Protein AF-A0A2R6FST6-F1 (afdb_monomer_lite)

Structure (mmCIF, N/CA/C/O backbone):
data_AF-A0A2R6FST6-F1
#
_entry.id   AF-A0A2R6FST6-F1
#
loop_
_atom_site.group_PDB
_atom_site.id
_atom_site.type_symbol
_atom_site.label_atom_id
_atom_site.label_alt_id
_atom_site.label_comp_id
_atom_site.label_asym_id
_atom_site.label_entity_id
_atom_site.label_seq_id
_atom_site.pdbx_PDB_ins_code
_atom_site.Cartn_x
_atom_site.Cartn_y
_atom_site.Cartn_z
_atom_site.occupancy
_atom_site.B_iso_or_equiv
_atom_site.auth_seq_id
_atom_site.auth_comp_id
_atom_site.auth_asym_id
_atom_site.auth_atom_id
_atom_site.pdbx_PDB_model_num
ATOM 1 N N . MET A 1 1 ? -8.850 4.729 -29.542 1.00 55.88 1 MET A N 1
ATOM 2 C CA . MET A 1 1 ? -7.803 5.548 -28.889 1.00 55.88 1 MET A CA 1
ATOM 3 C C . MET A 1 1 ? -6.670 4.583 -28.668 1.00 55.88 1 MET A C 1
ATOM 5 O O . MET A 1 1 ? -6.897 3.564 -28.030 1.00 55.88 1 MET A O 1
ATOM 9 N N . THR A 1 2 ? -5.564 4.839 -29.340 1.00 72.25 2 THR A N 1
ATOM 10 C CA . THR A 1 2 ? -4.589 3.829 -29.747 1.00 72.25 2 THR A CA 1
ATOM 11 C C . THR A 1 2 ? -3.284 4.158 -29.043 1.00 72.25 2 THR A C 1
ATOM 13 O O . THR A 1 2 ? -2.931 5.335 -28.995 1.00 72.25 2 THR A O 1
ATOM 16 N N . PHE A 1 3 ? -2.611 3.157 -28.482 1.00 80.88 3 PHE A N 1
ATOM 17 C CA . PHE A 1 3 ? -1.229 3.313 -28.041 1.00 80.88 3 PHE A CA 1
ATOM 18 C C . PHE A 1 3 ? -0.361 3.653 -29.257 1.00 80.88 3 PHE A C 1
ATOM 20 O O . PHE A 1 3 ? -0.540 3.069 -30.327 1.00 80.88 3 PHE A O 1
ATOM 27 N N . THR A 1 4 ? 0.544 4.614 -29.120 1.00 85.00 4 THR A N 1
ATOM 28 C CA . THR A 1 4 ? 1.439 5.039 -30.208 1.00 85.00 4 THR A CA 1
ATOM 29 C C . THR A 1 4 ? 2.868 5.106 -29.714 1.00 85.00 4 THR A C 1
ATOM 31 O O . THR A 1 4 ? 3.074 5.487 -28.569 1.00 85.00 4 THR A O 1
ATOM 34 N N . ASP A 1 5 ? 3.849 4.799 -30.559 1.00 86.62 5 ASP A N 1
ATOM 35 C CA . ASP A 1 5 ? 5.260 4.934 -30.183 1.00 86.62 5 ASP A CA 1
ATOM 36 C C . ASP A 1 5 ? 5.583 6.358 -29.716 1.00 86.62 5 ASP A C 1
ATOM 38 O O . ASP A 1 5 ? 5.213 7.342 -30.363 1.00 86.62 5 ASP A O 1
ATOM 42 N N . ARG A 1 6 ? 6.285 6.454 -28.585 1.00 86.81 6 ARG A N 1
ATOM 43 C CA . ARG A 1 6 ? 6.758 7.718 -28.028 1.00 86.81 6 ARG A CA 1
ATOM 44 C C . ARG A 1 6 ? 8.112 8.086 -28.621 1.00 86.81 6 ARG A C 1
ATOM 46 O O . ARG A 1 6 ? 9.075 7.321 -28.525 1.00 86.81 6 ARG A O 1
ATOM 53 N N . ASP A 1 7 ? 8.223 9.313 -29.122 1.00 90.06 7 ASP A N 1
ATOM 54 C CA . ASP A 1 7 ? 9.514 9.890 -29.498 1.00 90.06 7 ASP A CA 1
ATOM 55 C C . ASP A 1 7 ? 10.365 10.160 -28.246 1.00 90.06 7 ASP A C 1
ATOM 57 O O . ASP A 1 7 ? 10.015 10.965 -27.375 1.00 90.06 7 ASP A O 1
ATOM 61 N N . LEU A 1 8 ? 11.508 9.477 -28.144 1.00 90.44 8 LEU A N 1
ATOM 62 C CA . LEU A 1 8 ? 12.420 9.603 -27.007 1.00 90.44 8 LEU A CA 1
ATOM 63 C C . LEU A 1 8 ? 13.442 10.717 -27.229 1.00 90.44 8 LEU A C 1
ATOM 65 O O . LEU A 1 8 ? 13.974 10.901 -28.325 1.00 90.44 8 LEU A O 1
ATOM 69 N N . SER A 1 9 ? 13.793 11.421 -26.150 1.00 93.62 9 SER A N 1
ATOM 70 C CA . SER A 1 9 ? 14.962 12.301 -26.171 1.00 93.62 9 SER A CA 1
ATOM 71 C C . SER A 1 9 ? 16.239 11.481 -26.424 1.00 93.62 9 SER A C 1
ATOM 73 O O . SER A 1 9 ? 16.291 10.307 -26.044 1.00 93.62 9 SER A O 1
ATOM 75 N N . PRO A 1 10 ? 17.305 12.072 -27.001 1.00 93.31 10 PRO A N 1
ATOM 76 C CA . PRO A 1 10 ? 18.543 11.341 -27.283 1.00 93.31 10 PRO A CA 1
ATOM 77 C C . PRO A 1 10 ? 19.132 10.629 -26.058 1.00 93.31 10 PRO A C 1
ATOM 79 O O . PRO A 1 10 ? 19.614 9.505 -26.168 1.00 93.31 10 PRO A O 1
ATOM 82 N N . SER A 1 11 ? 19.048 11.253 -24.878 1.00 89.50 11 SER A N 1
ATOM 83 C CA . SER A 1 11 ? 19.534 10.661 -23.628 1.00 89.50 11 SER A CA 1
ATOM 84 C C . SER A 1 11 ? 18.737 9.418 -23.227 1.00 89.50 11 SER A C 1
ATOM 86 O O . SER A 1 11 ? 19.330 8.415 -22.845 1.00 89.50 11 SER A O 1
ATOM 88 N N . LEU A 1 12 ? 17.405 9.457 -23.339 1.00 85.06 12 LEU A N 1
ATOM 89 C CA . LEU A 1 12 ? 16.548 8.327 -22.971 1.00 85.06 12 LEU A CA 1
ATOM 90 C C . LEU A 1 12 ? 16.634 7.190 -24.001 1.00 85.06 12 LEU A C 1
ATOM 92 O O . LEU A 1 12 ? 16.662 6.021 -23.624 1.00 85.06 12 LEU A O 1
ATOM 96 N N . ALA A 1 13 ? 16.758 7.526 -25.288 1.00 91.25 13 ALA A N 1
ATOM 97 C CA . ALA A 1 13 ? 17.003 6.549 -26.346 1.00 91.25 13 ALA A CA 1
ATOM 98 C C . ALA A 1 13 ? 18.309 5.771 -26.112 1.00 91.25 13 ALA A C 1
ATOM 100 O O . ALA A 1 13 ? 18.316 4.549 -26.231 1.00 91.25 13 ALA A O 1
ATOM 101 N N . ALA A 1 14 ? 19.385 6.458 -25.706 1.00 90.00 14 ALA A N 1
ATOM 102 C CA . ALA A 1 14 ? 20.667 5.822 -25.401 1.00 90.00 14 ALA A CA 1
ATOM 103 C C . ALA A 1 14 ? 20.598 4.879 -24.185 1.00 90.00 14 ALA A C 1
ATOM 105 O O . ALA A 1 14 ? 21.261 3.843 -24.171 1.00 90.00 14 ALA A O 1
ATOM 106 N N . VAL A 1 15 ? 19.796 5.218 -23.168 1.00 89.19 15 VAL A N 1
ATOM 107 C CA . VAL A 1 15 ? 19.539 4.329 -22.020 1.00 89.19 15 VAL A CA 1
ATOM 108 C C . VAL A 1 15 ? 18.790 3.078 -22.477 1.00 89.19 15 VAL A C 1
ATOM 110 O O . VAL A 1 15 ? 19.235 1.970 -22.180 1.00 89.19 15 VAL A O 1
ATOM 113 N N . ARG A 1 16 ? 17.707 3.237 -23.250 1.00 89.25 16 ARG A N 1
ATOM 114 C CA . ARG A 1 16 ? 16.940 2.107 -23.791 1.00 89.25 16 ARG A CA 1
ATOM 115 C C . ARG A 1 16 ? 17.822 1.191 -24.637 1.00 89.25 16 ARG A C 1
ATOM 117 O O . ARG A 1 16 ? 17.866 -0.001 -24.383 1.00 89.25 16 ARG A O 1
ATOM 124 N N . GLU A 1 17 ? 18.574 1.744 -25.585 1.00 92.56 17 GLU A N 1
ATOM 125 C CA . GLU A 1 17 ? 19.467 0.972 -26.460 1.00 92.56 17 GLU A CA 1
ATOM 126 C C . GLU A 1 17 ? 20.510 0.167 -25.672 1.00 92.56 17 GLU A C 1
ATOM 128 O O . GLU A 1 17 ? 20.818 -0.968 -26.029 1.00 92.56 17 GLU A O 1
ATOM 133 N N . ARG A 1 18 ? 21.038 0.732 -24.581 1.00 91.19 18 ARG A N 1
ATOM 134 C CA . ARG A 1 18 ? 22.052 0.068 -23.759 1.00 91.19 18 ARG A CA 1
ATOM 135 C C . ARG A 1 18 ? 21.483 -1.028 -22.862 1.00 91.19 18 ARG A C 1
ATOM 137 O O . ARG A 1 18 ? 22.157 -2.035 -22.665 1.00 91.19 18 ARG A O 1
ATOM 144 N N . HIS A 1 19 ? 20.316 -0.799 -22.266 1.00 84.81 19 HIS A N 1
ATOM 145 C CA . HIS A 1 19 ? 19.833 -1.611 -21.147 1.00 84.81 19 HIS A CA 1
ATOM 146 C C . HIS A 1 19 ? 18.617 -2.477 -21.486 1.00 84.81 19 HIS A C 1
ATOM 148 O O . HIS A 1 19 ? 18.469 -3.548 -20.909 1.00 84.81 19 HIS A O 1
ATOM 154 N N . ALA A 1 20 ? 17.763 -2.038 -22.409 1.00 87.50 20 ALA A N 1
ATOM 155 C CA . ALA A 1 20 ? 16.533 -2.733 -22.779 1.00 87.50 20 ALA A CA 1
ATOM 156 C C . ALA A 1 20 ? 16.135 -2.385 -24.229 1.00 87.50 20 ALA A C 1
ATOM 158 O O . ALA A 1 20 ? 15.143 -1.684 -24.443 1.00 87.50 20 ALA A O 1
ATOM 159 N N . PRO A 1 21 ? 16.923 -2.807 -25.239 1.00 88.56 21 PRO A N 1
ATOM 160 C CA . PRO A 1 21 ? 16.716 -2.396 -26.630 1.00 88.56 21 PRO A CA 1
ATOM 161 C C . PRO A 1 21 ? 15.347 -2.811 -27.183 1.00 88.56 21 PRO A C 1
ATOM 163 O O . PRO A 1 21 ? 14.808 -2.107 -28.036 1.00 88.56 21 PRO A O 1
ATOM 166 N N . ASP A 1 22 ? 14.778 -3.891 -26.647 1.00 86.44 22 ASP A N 1
ATOM 167 C CA . ASP A 1 22 ? 13.476 -4.438 -27.034 1.00 86.44 22 ASP A CA 1
ATOM 168 C C . ASP A 1 22 ? 12.299 -3.825 -26.246 1.00 86.44 22 ASP A C 1
ATOM 170 O O . ASP A 1 22 ? 11.144 -4.171 -26.486 1.00 86.44 22 ASP A O 1
ATOM 174 N N . ALA A 1 23 ? 12.555 -2.899 -25.309 1.00 87.50 23 ALA A N 1
ATOM 175 C CA . ALA A 1 23 ? 11.494 -2.258 -24.537 1.00 87.50 23 ALA A CA 1
ATOM 176 C C . ALA A 1 23 ? 10.633 -1.332 -25.410 1.00 87.50 23 ALA A C 1
ATOM 178 O O . ALA A 1 23 ? 11.129 -0.412 -26.071 1.00 87.50 23 ALA A O 1
ATOM 179 N N . LEU A 1 24 ? 9.317 -1.526 -25.343 1.00 86.19 24 LEU A N 1
ATOM 180 C CA . LEU A 1 24 ? 8.339 -0.639 -25.964 1.00 86.19 24 LEU A CA 1
ATOM 181 C C . LEU A 1 24 ? 8.152 0.614 -25.105 1.00 86.19 24 LEU A C 1
ATOM 183 O O . LEU A 1 24 ? 8.028 0.528 -23.885 1.00 86.19 24 LEU A O 1
ATOM 187 N N . VAL A 1 25 ? 8.103 1.788 -25.739 1.00 86.81 25 VAL A N 1
ATOM 188 C CA . VAL A 1 25 ? 7.765 3.044 -25.056 1.00 86.81 25 VAL A CA 1
ATOM 189 C C . VAL A 1 25 ? 6.631 3.703 -25.817 1.00 86.81 25 VAL A C 1
ATOM 191 O O . VAL A 1 25 ? 6.819 4.167 -26.939 1.00 86.81 25 VAL A O 1
ATOM 194 N N . LEU A 1 26 ? 5.452 3.706 -25.203 1.00 85.12 26 LEU A N 1
ATOM 195 C CA . LEU A 1 26 ? 4.197 4.078 -25.842 1.00 85.12 26 LEU A CA 1
ATOM 196 C C . LEU A 1 26 ? 3.584 5.292 -25.139 1.00 85.12 26 LEU A C 1
ATOM 198 O O . LEU A 1 26 ? 3.583 5.376 -23.912 1.00 85.12 26 LEU A O 1
ATOM 202 N N . ASP A 1 27 ? 3.018 6.205 -25.917 1.00 80.38 27 ASP A N 1
ATOM 203 C CA . ASP A 1 27 ? 2.120 7.242 -25.434 1.00 80.38 27 ASP A CA 1
ATOM 204 C C . ASP A 1 27 ? 0.679 6.717 -25.389 1.00 80.38 27 ASP A C 1
ATOM 206 O O . ASP A 1 27 ? 0.189 6.051 -26.308 1.00 80.38 27 ASP A O 1
ATOM 210 N N . SER A 1 28 ? -0.016 7.069 -24.308 1.00 73.62 28 SER A N 1
ATOM 211 C CA . SER A 1 28 ? -1.464 6.947 -24.166 1.00 73.62 28 SER A CA 1
ATOM 212 C C . SER A 1 28 ? -2.070 8.345 -24.174 1.00 73.62 28 SER A C 1
ATOM 214 O O . SER A 1 28 ? -1.535 9.283 -23.591 1.00 73.62 28 SER A O 1
ATOM 216 N N . ALA A 1 29 ? -3.217 8.507 -24.829 1.00 66.25 29 ALA A N 1
ATOM 217 C CA . ALA A 1 29 ? -3.860 9.813 -24.947 1.00 66.25 29 ALA A CA 1
ATOM 218 C C . ALA A 1 29 ? -4.677 10.224 -23.692 1.00 66.25 29 ALA A C 1
ATOM 220 O O . ALA A 1 29 ? -5.361 11.250 -23.716 1.00 66.25 29 ALA A O 1
ATOM 221 N N . ARG A 1 30 ? -4.638 9.420 -22.619 1.00 63.19 30 ARG A N 1
ATOM 222 C CA . ARG A 1 30 ? -5.101 9.746 -21.256 1.00 63.19 30 ARG A CA 1
ATOM 223 C C . ARG A 1 30 ? -4.121 9.179 -20.231 1.00 63.19 30 ARG A C 1
ATOM 225 O O . ARG A 1 30 ? -3.440 8.200 -20.543 1.00 63.19 30 ARG A O 1
ATOM 232 N N . ASP A 1 31 ? -4.116 9.770 -19.039 1.00 57.22 31 ASP A N 1
ATOM 233 C CA . ASP A 1 31 ? -3.316 9.305 -17.907 1.00 57.22 31 ASP A CA 1
ATOM 234 C C . ASP A 1 31 ? -3.603 7.827 -17.595 1.00 57.22 31 ASP A C 1
ATOM 236 O O . ASP A 1 31 ? -4.744 7.353 -17.685 1.00 57.22 31 ASP A O 1
ATOM 240 N N . PHE A 1 32 ? -2.528 7.089 -17.315 1.00 58.66 32 PHE A N 1
ATOM 241 C CA . PHE A 1 32 ? -2.547 5.668 -16.987 1.00 58.66 32 PHE A CA 1
ATOM 242 C C . PHE A 1 32 ? -3.119 5.486 -15.584 1.00 58.66 32 PHE A C 1
ATOM 244 O O . PHE A 1 32 ? -2.381 5.494 -14.612 1.00 58.66 32 PHE A O 1
ATOM 251 N N . GLU A 1 33 ? -4.436 5.353 -15.478 1.00 58.50 33 GLU A N 1
ATOM 252 C CA . GLU A 1 33 ? -5.060 4.962 -14.207 1.00 58.50 33 GLU A CA 1
ATOM 253 C C . GLU A 1 33 ? -6.218 3.992 -14.436 1.00 58.50 33 GLU A C 1
ATOM 255 O O . GLU A 1 33 ? -6.347 2.979 -13.749 1.00 58.50 33 GLU A O 1
ATOM 260 N N . THR A 1 34 ? -7.077 4.243 -15.428 1.00 63.34 34 THR A N 1
ATOM 261 C CA . THR A 1 34 ? -8.177 3.321 -15.745 1.00 63.34 34 THR A CA 1
ATOM 262 C C . THR A 1 34 ? -8.627 3.459 -17.199 1.00 63.34 34 THR A C 1
ATOM 264 O O . THR A 1 34 ? -9.012 4.534 -17.665 1.00 63.34 34 THR A O 1
ATOM 267 N N . LEU A 1 35 ? -8.560 2.360 -17.946 1.00 69.25 35 LEU A N 1
ATOM 268 C CA . LEU A 1 35 ? -8.906 2.252 -19.359 1.00 69.25 35 LEU A CA 1
ATOM 269 C C . LEU A 1 35 ? -10.151 1.373 -19.542 1.00 69.25 35 LEU A C 1
ATOM 271 O O . LEU A 1 35 ? -10.452 0.478 -18.753 1.00 69.25 35 LEU A O 1
ATOM 275 N N . ALA A 1 36 ? -10.880 1.604 -20.638 1.00 69.81 36 ALA A N 1
ATOM 276 C CA . ALA A 1 36 ? -11.989 0.727 -21.004 1.00 69.81 36 ALA A CA 1
ATOM 277 C C . ALA A 1 36 ? -11.469 -0.697 -21.303 1.00 69.81 36 ALA A C 1
ATOM 279 O O . ALA A 1 36 ? -10.417 -0.815 -21.933 1.00 69.81 36 ALA A O 1
ATOM 280 N N . PRO A 1 37 ? -12.213 -1.769 -20.976 1.00 69.94 37 PRO A N 1
ATOM 281 C CA . PRO A 1 37 ? -11.689 -3.143 -21.042 1.00 69.94 37 PRO A CA 1
ATOM 282 C C . PRO A 1 37 ? -11.262 -3.563 -22.449 1.00 69.94 37 PRO A C 1
ATOM 284 O O . PRO A 1 37 ? -10.235 -4.205 -22.634 1.00 69.94 37 PRO A O 1
ATOM 287 N N . ALA A 1 38 ? -11.978 -3.075 -23.467 1.00 71.62 38 ALA A N 1
ATOM 288 C CA . ALA A 1 38 ? -11.634 -3.261 -24.878 1.00 71.62 38 ALA A CA 1
ATOM 289 C C . ALA A 1 38 ? -10.246 -2.703 -25.272 1.00 71.62 38 ALA A C 1
ATOM 291 O O . ALA A 1 38 ? -9.818 -2.884 -26.403 1.00 71.62 38 ALA A O 1
ATOM 292 N N . ARG A 1 39 ? -9.545 -1.979 -24.387 1.00 75.56 39 ARG A N 1
ATOM 293 C CA . ARG A 1 39 ? -8.183 -1.464 -24.627 1.00 75.56 39 ARG A CA 1
ATOM 294 C C . ARG A 1 39 ? -7.081 -2.403 -24.179 1.00 75.56 39 ARG A C 1
ATOM 296 O O . ARG A 1 39 ? -5.965 -2.254 -24.667 1.00 75.56 39 ARG A O 1
ATOM 303 N N . ALA A 1 40 ? -7.401 -3.390 -23.348 1.00 74.12 40 ALA A N 1
ATOM 304 C CA . ALA A 1 40 ? -6.514 -4.523 -23.129 1.00 74.12 40 ALA A CA 1
ATOM 305 C C . ALA A 1 40 ? -6.236 -5.254 -24.457 1.00 74.12 40 ALA A C 1
ATOM 307 O O . ALA A 1 40 ? -5.105 -5.648 -24.714 1.00 74.12 40 ALA A O 1
ATOM 308 N N . GLU A 1 41 ? -7.237 -5.349 -25.344 1.00 78.75 41 GLU A N 1
ATOM 309 C CA . GLU A 1 41 ? -7.084 -5.957 -26.674 1.00 78.75 41 GLU A CA 1
ATOM 310 C C . GLU A 1 41 ? -6.084 -5.186 -27.551 1.00 78.75 41 GLU A C 1
ATOM 312 O O . GLU A 1 41 ? -5.202 -5.797 -28.146 1.00 78.75 41 GLU A O 1
ATOM 317 N N . ASP A 1 42 ? -6.175 -3.849 -27.586 1.00 82.62 42 ASP A N 1
ATOM 318 C CA . ASP A 1 42 ? -5.240 -2.996 -28.338 1.00 82.62 42 ASP A CA 1
ATOM 319 C C . ASP A 1 42 ? -3.797 -3.141 -27.816 1.00 82.62 42 ASP A C 1
ATOM 321 O O . ASP A 1 42 ? -2.858 -3.196 -28.610 1.00 82.62 42 ASP A O 1
ATOM 325 N N . LEU A 1 43 ? -3.612 -3.216 -26.491 1.00 81.00 43 LEU A N 1
ATOM 326 C CA . LEU A 1 43 ? -2.296 -3.419 -25.878 1.00 81.00 43 LEU A CA 1
ATOM 327 C C . LEU A 1 43 ? -1.753 -4.826 -26.157 1.00 81.00 43 LEU A C 1
ATOM 329 O O . LEU A 1 43 ? -0.577 -4.969 -26.479 1.00 81.00 43 LEU A O 1
ATOM 333 N N . GLY A 1 44 ? -2.613 -5.846 -26.104 1.00 82.00 44 GLY A N 1
ATOM 334 C CA . GLY A 1 44 ? -2.270 -7.242 -26.389 1.00 82.00 44 GLY A CA 1
ATOM 335 C C . GLY A 1 44 ? -1.789 -7.498 -27.822 1.00 82.00 44 GLY A C 1
ATOM 336 O O . GLY A 1 44 ? -1.212 -8.546 -28.088 1.00 82.00 44 GLY A O 1
ATOM 337 N N . LEU A 1 45 ? -1.991 -6.555 -28.749 1.00 85.56 45 LEU A N 1
ATOM 338 C CA . LEU A 1 45 ? -1.399 -6.605 -30.092 1.00 85.56 45 LEU A CA 1
ATOM 339 C C . LEU A 1 45 ? 0.057 -6.121 -30.134 1.00 85.56 45 LEU A C 1
ATOM 341 O O . LEU A 1 45 ? 0.745 -6.368 -31.124 1.00 85.56 45 LEU A O 1
ATOM 345 N N . LEU A 1 46 ? 0.498 -5.385 -29.114 1.00 85.12 46 LEU A N 1
ATOM 346 C CA . LEU A 1 46 ? 1.820 -4.765 -29.051 1.00 85.12 46 LEU A CA 1
ATOM 347 C C . LEU A 1 46 ? 2.784 -5.549 -28.160 1.00 85.12 46 LEU A C 1
ATOM 349 O O . LEU A 1 46 ? 3.980 -5.531 -28.423 1.00 85.12 46 LEU A O 1
ATOM 353 N N . VAL A 1 47 ? 2.277 -6.218 -27.124 1.00 85.06 47 VAL A N 1
ATOM 354 C CA . VAL A 1 47 ? 3.086 -6.939 -26.132 1.00 85.06 47 VAL A CA 1
ATOM 355 C C . VAL A 1 47 ? 3.071 -8.449 -26.370 1.00 85.06 47 VAL A C 1
ATOM 357 O O . VAL A 1 47 ? 2.101 -8.990 -26.895 1.00 85.06 47 VAL A O 1
ATOM 360 N N . ASP A 1 48 ? 4.124 -9.144 -25.931 1.00 83.19 48 ASP A N 1
ATOM 361 C CA . ASP A 1 48 ? 4.227 -10.607 -26.057 1.00 83.19 48 ASP A CA 1
ATOM 362 C C . ASP A 1 48 ? 3.160 -11.353 -25.241 1.00 83.19 48 ASP A C 1
ATOM 364 O O . ASP A 1 48 ? 2.697 -12.429 -25.627 1.00 83.19 48 ASP A O 1
ATOM 368 N N . SER A 1 49 ? 2.763 -10.785 -24.101 1.00 82.19 49 SER A N 1
ATOM 369 C CA . SER A 1 49 ? 1.724 -11.330 -23.232 1.00 82.19 49 SER A CA 1
ATOM 370 C C . SER A 1 49 ? 1.085 -10.234 -22.392 1.00 82.19 49 SER A C 1
ATOM 372 O O . SER A 1 49 ? 1.746 -9.263 -22.026 1.00 82.19 49 SER A O 1
ATOM 374 N N . LEU A 1 50 ? -0.187 -10.424 -22.059 1.00 81.00 50 LEU A N 1
ATOM 375 C CA . LEU A 1 50 ? -0.928 -9.584 -21.132 1.00 81.00 50 LEU A CA 1
ATOM 376 C C . LEU A 1 50 ? -1.664 -10.505 -20.156 1.00 81.00 50 LEU A C 1
ATOM 378 O O . LEU A 1 50 ? -2.466 -11.326 -20.600 1.00 81.00 50 LEU A O 1
ATOM 382 N N . ASP A 1 51 ? -1.393 -10.361 -18.859 1.00 78.50 51 ASP A N 1
ATOM 383 C CA . ASP A 1 51 ? -2.017 -11.150 -17.788 1.00 78.50 51 ASP A CA 1
ATOM 384 C C . ASP A 1 51 ? -2.676 -10.218 -16.753 1.00 78.50 51 ASP A C 1
ATOM 386 O O . ASP A 1 51 ? -2.086 -9.919 -15.716 1.00 78.50 51 ASP A O 1
ATOM 390 N N . PRO A 1 52 ? -3.859 -9.644 -17.055 1.00 78.62 52 PRO A N 1
ATOM 391 C CA . PRO A 1 52 ? -4.529 -8.729 -16.139 1.00 78.62 52 PRO A CA 1
ATOM 392 C C . PRO A 1 52 ? -5.019 -9.464 -14.890 1.00 78.62 52 PRO A C 1
ATOM 394 O O . PRO A 1 52 ? -5.773 -10.435 -14.984 1.00 78.62 52 PRO A O 1
ATOM 397 N N . VAL A 1 53 ? -4.670 -8.944 -13.717 1.00 79.06 53 VAL A N 1
ATOM 398 C CA . VAL A 1 53 ? -5.190 -9.438 -12.438 1.00 79.06 53 VAL A CA 1
ATOM 399 C C . VAL A 1 53 ? -6.610 -8.906 -12.212 1.00 79.06 53 VAL A C 1
ATOM 401 O O . VAL A 1 53 ? -6.898 -7.743 -12.488 1.00 79.06 53 VAL A O 1
ATOM 404 N N . SER A 1 54 ? -7.508 -9.752 -11.694 1.00 82.00 54 SER A N 1
ATOM 405 C CA . SER A 1 54 ? -8.869 -9.358 -11.300 1.00 82.00 54 SER A CA 1
ATOM 406 C C . SER A 1 54 ? -9.165 -9.764 -9.863 1.00 82.00 54 SER A C 1
ATOM 408 O O . SER A 1 54 ? -8.824 -10.880 -9.465 1.00 82.00 54 SER A O 1
ATOM 410 N N . TYR A 1 55 ? -9.881 -8.916 -9.126 1.00 85.56 55 TYR A N 1
ATOM 411 C CA . TYR A 1 55 ? -10.227 -9.171 -7.729 1.00 85.56 55 TYR A CA 1
ATOM 412 C C . TYR A 1 55 ? -11.728 -9.449 -7.549 1.00 85.56 55 TYR A C 1
ATOM 414 O O . TYR A 1 55 ? -12.557 -8.710 -8.082 1.00 85.56 55 TYR A O 1
ATOM 422 N N . PRO A 1 56 ? -12.128 -10.487 -6.790 1.00 89.00 56 PRO A N 1
ATOM 423 C CA . PRO A 1 56 ? -13.528 -10.726 -6.461 1.00 89.00 56 PRO A CA 1
ATOM 424 C C . PRO A 1 56 ? -14.149 -9.563 -5.681 1.00 89.00 56 PRO A C 1
ATOM 426 O O . PRO A 1 56 ? -13.699 -9.224 -4.590 1.00 89.00 56 PRO A O 1
ATOM 429 N N . ALA A 1 57 ? -15.277 -9.033 -6.162 1.00 89.00 57 ALA A N 1
ATOM 430 C CA . ALA A 1 57 ? -16.040 -8.009 -5.4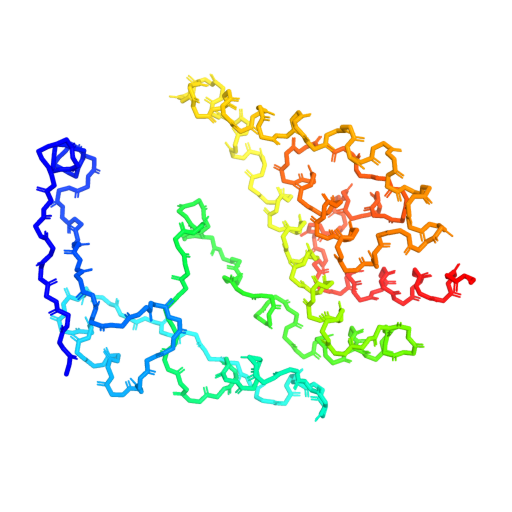37 1.00 89.00 57 ALA A CA 1
ATOM 431 C C . ALA A 1 57 ? -16.482 -8.456 -4.026 1.00 89.00 57 ALA A C 1
ATOM 433 O O . ALA A 1 57 ? -16.740 -7.620 -3.169 1.00 89.00 57 ALA A O 1
ATOM 434 N N . SER A 1 58 ? -16.542 -9.768 -3.763 1.00 91.12 58 SER A N 1
ATOM 435 C CA . SER A 1 58 ? -16.832 -10.331 -2.437 1.00 91.12 58 SER A CA 1
ATOM 436 C C . SER A 1 58 ? -15.742 -10.081 -1.393 1.00 91.12 58 SER A C 1
ATOM 438 O O . SER A 1 58 ? -15.991 -10.320 -0.217 1.00 91.12 58 SER A O 1
ATOM 440 N N . TRP A 1 59 ? -14.542 -9.663 -1.800 1.00 93.50 59 TRP A N 1
ATOM 441 C CA . TRP A 1 59 ? -13.477 -9.265 -0.877 1.00 93.50 59 TRP A CA 1
ATOM 442 C C . TRP A 1 59 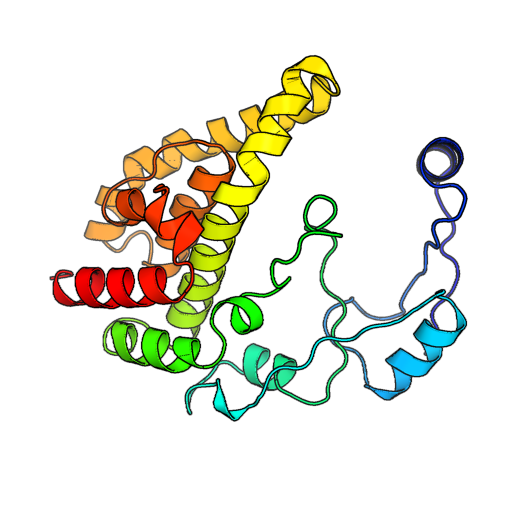? -13.671 -7.848 -0.333 1.00 93.50 59 TRP A C 1
ATOM 444 O O . TRP A 1 59 ? -13.053 -7.486 0.664 1.00 93.50 59 TRP A O 1
ATOM 454 N N . LEU A 1 60 ? -14.522 -7.042 -0.975 1.00 92.50 60 LEU A N 1
ATOM 455 C CA . LEU A 1 60 ? -14.740 -5.655 -0.590 1.00 92.50 60 LEU A CA 1
ATOM 456 C C . LEU A 1 60 ? -15.797 -5.539 0.520 1.00 92.50 60 LEU A C 1
ATOM 458 O O . LEU A 1 60 ? -16.851 -6.181 0.429 1.00 92.50 60 LEU A O 1
ATOM 462 N N . PRO A 1 61 ? -15.574 -4.683 1.534 1.00 91.75 61 PRO A N 1
ATOM 463 C CA . PRO A 1 61 ? -16.626 -4.309 2.465 1.00 91.75 61 PRO A CA 1
ATOM 464 C C . PRO A 1 61 ? -17.734 -3.508 1.746 1.00 91.75 61 PRO A C 1
ATOM 466 O O . PRO A 1 61 ? -17.490 -2.917 0.689 1.00 91.75 61 PRO A O 1
ATOM 469 N N . PRO A 1 62 ? -18.966 -3.460 2.292 1.00 89.06 62 PRO A N 1
ATOM 470 C CA . PRO A 1 62 ? -20.102 -2.800 1.637 1.00 89.06 62 PRO A CA 1
ATOM 471 C C . PRO A 1 62 ? -19.911 -1.302 1.351 1.00 89.06 62 PRO A C 1
ATOM 473 O O . PRO A 1 62 ? -20.578 -0.759 0.473 1.00 89.06 62 PRO A O 1
ATOM 476 N N . ASP A 1 63 ? -19.036 -0.642 2.102 1.00 88.88 63 ASP A N 1
ATOM 477 C CA . ASP A 1 63 ? -18.708 0.782 2.047 1.00 88.88 63 ASP A CA 1
ATOM 478 C C . ASP A 1 63 ? -17.315 1.056 1.453 1.00 88.88 63 ASP A C 1
ATOM 480 O O . ASP A 1 63 ? -16.759 2.139 1.641 1.00 88.88 63 ASP A O 1
ATOM 484 N N . ALA A 1 64 ? -16.758 0.092 0.710 1.00 89.19 64 ALA A N 1
ATOM 485 C CA . ALA A 1 64 ? -15.454 0.225 0.072 1.00 89.19 64 ALA A CA 1
ATOM 486 C C . ALA A 1 64 ? -15.340 1.507 -0.785 1.00 89.19 64 ALA A C 1
ATOM 488 O O . ALA A 1 64 ? -16.281 1.853 -1.512 1.00 89.19 64 ALA A O 1
ATOM 489 N N . PRO A 1 65 ? -14.174 2.186 -0.779 1.00 88.88 65 PRO A N 1
ATOM 490 C CA . PRO A 1 65 ? -13.926 3.331 -1.649 1.00 88.88 65 PRO A CA 1
ATOM 491 C C . PRO A 1 65 ? -14.136 3.005 -3.133 1.00 88.88 65 PRO A C 1
ATOM 493 O O . PRO A 1 65 ? -13.813 1.909 -3.596 1.00 88.88 65 PRO A O 1
ATOM 496 N N . GLU A 1 66 ? -14.601 3.989 -3.912 1.00 85.31 66 GLU A N 1
ATOM 497 C CA . GLU A 1 66 ? -14.916 3.817 -5.342 1.00 85.31 66 GLU A CA 1
ATOM 498 C C . GLU A 1 66 ? -13.727 3.276 -6.154 1.00 85.31 66 GLU A C 1
ATOM 500 O O . GLU A 1 66 ? -13.915 2.500 -7.089 1.00 85.31 66 GLU A O 1
ATOM 505 N N . VAL A 1 67 ? -12.500 3.643 -5.776 1.00 81.44 67 VAL A N 1
ATOM 506 C CA . VAL A 1 67 ? -11.276 3.132 -6.407 1.00 81.44 67 VAL A CA 1
ATOM 507 C C . VAL A 1 67 ? -11.147 1.607 -6.279 1.00 81.44 67 VAL A C 1
ATOM 509 O O . VAL A 1 67 ? -10.812 0.945 -7.256 1.00 81.44 67 VAL A O 1
ATOM 512 N N . LEU A 1 68 ? -11.509 1.015 -5.135 1.00 83.50 68 LEU A N 1
ATOM 513 C CA . LEU A 1 68 ? -11.477 -0.442 -4.957 1.00 83.50 68 LEU A CA 1
ATOM 514 C C . LEU A 1 68 ? -12.602 -1.135 -5.710 1.00 83.50 68 LEU A C 1
ATOM 516 O O . LEU A 1 68 ? -12.393 -2.203 -6.281 1.00 83.50 68 LEU A O 1
ATOM 520 N N . VAL A 1 69 ? -13.778 -0.508 -5.760 1.00 85.75 69 VAL A N 1
ATOM 521 C CA . VAL A 1 69 ? -14.895 -1.002 -6.573 1.00 85.75 69 VAL A CA 1
ATOM 522 C C . VAL A 1 69 ? -14.503 -1.048 -8.052 1.00 85.75 69 VAL A C 1
ATOM 524 O O . VAL A 1 69 ? -14.888 -1.985 -8.749 1.00 85.75 69 VAL A O 1
ATOM 527 N N . ARG A 1 70 ? -13.703 -0.084 -8.528 1.00 82.50 70 ARG A N 1
ATOM 528 C CA . ARG A 1 70 ? -13.138 -0.105 -9.884 1.00 82.50 70 ARG A CA 1
ATOM 529 C C . ARG A 1 70 ? -12.119 -1.228 -10.075 1.00 82.50 70 ARG A C 1
ATOM 531 O O . ARG A 1 70 ? -12.245 -1.960 -11.051 1.00 82.50 70 ARG A O 1
ATOM 538 N N . TYR A 1 71 ? -11.191 -1.429 -9.135 1.00 79.31 71 TYR A N 1
ATOM 539 C CA . TYR A 1 71 ? -10.180 -2.499 -9.212 1.00 79.31 71 TYR A CA 1
ATOM 540 C C . TYR A 1 71 ? -10.766 -3.915 -9.157 1.00 79.31 71 TYR A C 1
ATOM 542 O O . TYR A 1 71 ? -10.280 -4.811 -9.839 1.00 79.31 71 TYR A O 1
ATOM 550 N N . ALA A 1 72 ? -11.820 -4.131 -8.367 1.00 82.88 72 ALA A N 1
ATOM 551 C CA . ALA A 1 72 ? -12.574 -5.389 -8.360 1.00 82.88 72 ALA A CA 1
ATOM 552 C C . ALA A 1 72 ? -13.618 -5.471 -9.494 1.00 82.88 72 ALA A C 1
ATOM 554 O O . ALA A 1 72 ? -14.318 -6.474 -9.653 1.00 82.88 72 ALA A O 1
ATOM 555 N N . GLY A 1 73 ? -13.777 -4.382 -10.245 1.00 77.12 73 GLY A N 1
ATOM 556 C CA . GLY A 1 73 ? -14.675 -4.272 -11.378 1.00 77.12 73 GLY A CA 1
ATOM 557 C C . GLY A 1 73 ? -14.059 -4.827 -12.658 1.00 77.12 73 GLY A C 1
ATOM 558 O O . GLY A 1 73 ? -12.976 -5.398 -12.681 1.00 77.12 73 GLY A O 1
ATOM 559 N N . GLY A 1 74 ? -14.776 -4.654 -13.766 1.00 71.19 74 GLY A N 1
ATOM 560 C CA . GLY A 1 74 ? -14.292 -5.085 -15.077 1.00 71.19 74 GLY A CA 1
ATOM 561 C C . GLY A 1 74 ? -13.362 -4.086 -15.764 1.00 71.19 74 GLY A C 1
ATOM 562 O O . GLY A 1 74 ? -13.033 -4.327 -16.918 1.00 71.19 74 GLY A O 1
ATOM 563 N N . GLU A 1 75 ? -13.025 -2.953 -15.135 1.00 73.62 75 GLU A N 1
ATOM 564 C CA . GLU A 1 75 ? -12.211 -1.900 -15.755 1.00 73.62 75 GLU A CA 1
ATOM 565 C C . GLU A 1 75 ? -10.740 -2.328 -15.881 1.00 73.62 75 GLU A C 1
ATOM 567 O O . GLU A 1 75 ? -10.214 -3.040 -15.034 1.00 73.62 75 GLU A O 1
ATOM 572 N N . PHE A 1 76 ? -10.070 -1.915 -16.963 1.00 73.81 76 PHE A N 1
ATOM 573 C CA . PHE A 1 76 ? -8.674 -2.279 -17.207 1.00 73.81 76 PHE A CA 1
ATOM 574 C C . PHE A 1 76 ? -7.750 -1.189 -16.659 1.00 73.81 76 PHE A C 1
ATOM 576 O O . PHE A 1 76 ? -7.617 -0.125 -17.263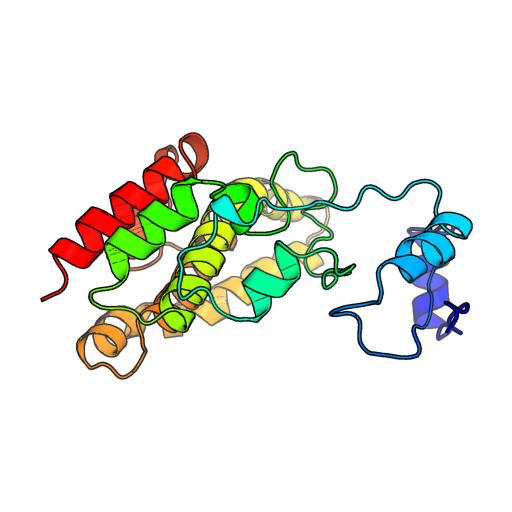 1.00 73.81 76 PHE A O 1
ATOM 583 N N . THR A 1 77 ? -7.111 -1.442 -15.522 1.00 72.94 77 THR A N 1
ATOM 584 C CA . THR A 1 77 ? -6.142 -0.527 -14.902 1.00 72.94 77 THR A CA 1
ATOM 585 C C . THR A 1 77 ? -4.714 -0.932 -15.256 1.00 72.94 77 THR A C 1
ATOM 587 O O . THR A 1 77 ? -4.366 -2.107 -15.206 1.00 72.94 77 THR A O 1
ATOM 590 N N . VAL A 1 78 ? -3.887 0.054 -15.610 1.00 70.38 78 VAL A N 1
ATOM 591 C CA . VAL A 1 78 ? -2.435 -0.102 -15.771 1.00 70.38 78 VAL A CA 1
ATOM 592 C C . VAL A 1 78 ? -1.787 0.628 -14.598 1.00 70.38 78 VAL A C 1
ATOM 594 O O . VAL A 1 78 ? -2.012 1.828 -14.452 1.00 70.38 78 VAL A O 1
ATOM 597 N N . GLY A 1 79 ? -1.050 -0.096 -13.752 1.00 62.03 79 GLY A N 1
ATOM 598 C CA . GLY A 1 79 ? -0.378 0.463 -12.575 1.00 62.03 79 GLY A CA 1
ATOM 599 C C . GLY A 1 79 ? 0.761 1.430 -12.925 1.00 62.03 79 GLY A C 1
ATOM 600 O O . GLY A 1 79 ? 1.300 1.412 -14.034 1.00 62.03 79 GLY A O 1
ATOM 601 N N . ALA A 1 80 ? 1.124 2.287 -11.969 1.00 52.34 80 ALA A N 1
ATOM 602 C CA . ALA A 1 80 ? 2.270 3.188 -12.073 1.00 52.34 80 ALA A CA 1
ATOM 603 C C . ALA A 1 80 ? 3.613 2.417 -11.953 1.00 52.34 80 ALA A C 1
ATOM 605 O O . ALA A 1 80 ? 3.664 1.360 -11.328 1.00 52.34 80 ALA A O 1
ATOM 606 N N . PRO A 1 81 ? 4.723 2.927 -12.524 1.00 47.19 81 PRO A N 1
ATOM 607 C CA . PRO A 1 81 ? 5.998 2.207 -12.667 1.00 47.19 81 PRO A CA 1
ATOM 608 C C . PRO A 1 81 ? 6.853 2.061 -11.389 1.00 47.19 81 PRO A C 1
ATOM 610 O O . PRO A 1 81 ? 8.046 1.775 -11.493 1.00 47.19 81 PRO A O 1
ATOM 613 N N . GLU A 1 82 ? 6.298 2.224 -10.185 1.00 45.78 82 GLU A N 1
ATOM 614 C CA . GLU A 1 82 ? 7.036 2.065 -8.910 1.00 45.78 82 GLU A CA 1
ATOM 615 C C . GLU A 1 82 ? 7.583 0.634 -8.693 1.00 45.78 82 GLU A C 1
ATOM 617 O O . GLU A 1 82 ? 8.433 0.409 -7.833 1.00 45.78 82 GLU A O 1
ATOM 622 N N . ALA A 1 83 ? 7.183 -0.303 -9.554 1.00 48.44 83 ALA A N 1
ATOM 623 C CA . ALA A 1 83 ? 7.336 -1.741 -9.406 1.00 48.44 83 ALA A CA 1
ATOM 624 C C . ALA A 1 83 ? 8.507 -2.389 -10.178 1.00 48.44 83 ALA A C 1
ATOM 626 O O . ALA A 1 83 ? 8.502 -3.599 -10.357 1.00 48.44 83 ALA A O 1
ATOM 627 N N . LEU A 1 84 ? 9.545 -1.679 -10.649 1.00 49.53 84 LEU A N 1
ATOM 628 C CA . LEU A 1 84 ? 10.636 -2.344 -11.409 1.00 49.53 84 LEU A CA 1
ATOM 629 C C . LEU A 1 84 ? 11.397 -3.429 -10.610 1.00 49.53 84 LEU A C 1
ATOM 631 O O . LEU A 1 84 ? 11.916 -4.363 -11.214 1.00 49.53 84 LEU A O 1
ATOM 635 N N . VAL A 1 85 ? 11.448 -3.334 -9.274 1.00 51.28 85 VAL A N 1
ATOM 636 C CA . VAL A 1 85 ? 12.033 -4.371 -8.386 1.00 51.28 85 VAL A CA 1
ATOM 637 C C . VAL A 1 85 ? 11.016 -5.467 -8.023 1.00 51.28 85 VAL A C 1
ATOM 639 O O . VAL A 1 85 ? 11.392 -6.552 -7.578 1.00 51.28 85 VAL A O 1
ATOM 642 N N . GLU A 1 86 ? 9.732 -5.188 -8.230 1.00 52.47 86 GLU A N 1
ATOM 643 C CA . GLU A 1 86 ? 8.601 -6.042 -7.861 1.00 52.47 86 GLU A CA 1
ATOM 644 C C . GLU A 1 86 ? 8.192 -6.954 -9.032 1.00 52.47 86 GLU A C 1
ATOM 646 O O . GLU A 1 86 ? 7.706 -8.063 -8.808 1.00 52.47 86 GLU A O 1
ATOM 651 N N . VAL A 1 87 ? 8.491 -6.552 -10.280 1.00 53.25 87 VAL A N 1
ATOM 652 C CA . VAL A 1 87 ? 8.310 -7.391 -11.474 1.00 53.25 87 VAL A CA 1
ATOM 653 C C . VAL A 1 87 ? 9.074 -8.711 -11.322 1.00 53.25 87 VAL A C 1
ATOM 655 O O . VAL A 1 87 ? 10.303 -8.744 -11.248 1.00 53.25 87 VAL A O 1
ATOM 658 N N . GLY A 1 88 ? 8.330 -9.819 -11.333 1.00 53.12 88 GLY A N 1
ATOM 659 C CA . GLY A 1 88 ? 8.870 -11.177 -11.235 1.00 53.12 88 GLY A CA 1
ATOM 660 C C . GLY A 1 88 ? 8.912 -11.751 -9.818 1.00 53.12 88 GLY A C 1
ATOM 661 O O . GLY A 1 88 ? 9.410 -12.864 -9.646 1.00 53.12 88 GLY A O 1
ATOM 662 N N . ARG A 1 89 ? 8.387 -11.037 -8.813 1.00 61.66 89 ARG A N 1
ATOM 663 C CA . ARG A 1 89 ? 8.131 -11.611 -7.486 1.00 61.66 89 ARG A CA 1
ATOM 664 C C . ARG A 1 89 ? 6.745 -12.243 -7.448 1.00 61.66 89 ARG A C 1
ATOM 666 O O . ARG A 1 89 ? 5.804 -11.724 -8.033 1.00 61.66 89 ARG A O 1
ATOM 673 N N . GLU A 1 90 ? 6.604 -13.349 -6.722 1.00 65.25 90 GLU A N 1
ATOM 674 C CA . GLU A 1 90 ? 5.306 -13.995 -6.458 1.00 65.25 90 GLU A CA 1
ATOM 675 C C . GLU A 1 90 ? 4.495 -13.225 -5.389 1.00 65.25 90 GLU A C 1
ATOM 677 O O . GLU A 1 90 ? 3.788 -13.824 -4.582 1.00 65.25 90 GLU A O 1
ATOM 682 N N . VAL A 1 91 ? 4.626 -11.892 -5.351 1.00 68.12 91 VAL A N 1
ATOM 683 C CA . VAL A 1 91 ? 3.918 -11.003 -4.422 1.00 68.12 91 VAL A CA 1
ATOM 684 C C . VAL A 1 91 ? 2.892 -10.200 -5.225 1.00 68.12 91 VAL A C 1
ATOM 686 O O . VAL A 1 91 ? 3.240 -9.682 -6.287 1.00 68.12 91 VAL A O 1
ATOM 689 N N . PRO A 1 92 ? 1.632 -10.096 -4.770 1.00 74.75 92 PRO A N 1
ATOM 690 C CA . PRO A 1 92 ? 0.617 -9.322 -5.476 1.00 74.75 92 PRO A CA 1
ATOM 691 C C . PRO A 1 92 ? 1.026 -7.855 -5.659 1.00 74.75 92 PRO A C 1
ATOM 693 O O . PRO A 1 92 ? 1.463 -7.212 -4.714 1.00 74.75 92 PRO A O 1
ATOM 696 N N . GLU A 1 93 ? 0.820 -7.291 -6.851 1.00 71.12 93 GLU A N 1
ATOM 697 C CA . GLU A 1 93 ? 1.175 -5.888 -7.146 1.00 71.12 93 GLU A CA 1
ATOM 698 C C . GLU A 1 93 ? 0.347 -4.873 -6.336 1.00 71.12 93 GLU A C 1
ATOM 700 O O . GLU A 1 93 ? 0.738 -3.721 -6.159 1.00 71.12 93 GLU A O 1
ATOM 705 N N . GLN A 1 94 ? -0.824 -5.278 -5.839 1.00 80.81 94 GLN A N 1
ATOM 706 C CA . GLN A 1 94 ? -1.748 -4.404 -5.125 1.00 80.81 94 GLN A CA 1
ATOM 707 C C . GLN A 1 94 ? -2.283 -5.091 -3.862 1.00 80.81 94 GLN A C 1
ATOM 709 O O . GLN A 1 94 ? -2.477 -6.308 -3.820 1.00 80.81 94 GLN A O 1
ATOM 714 N N . PHE A 1 95 ? -2.555 -4.296 -2.820 1.00 90.38 95 PHE A N 1
ATOM 715 C CA . PHE A 1 95 ? -2.881 -4.817 -1.492 1.00 90.38 95 PHE A CA 1
ATOM 716 C C . PHE A 1 95 ? -4.141 -5.703 -1.430 1.00 90.38 95 PHE A C 1
ATOM 718 O O . PHE A 1 95 ? -4.245 -6.527 -0.531 1.00 90.38 95 PHE A O 1
ATOM 725 N N . LEU A 1 96 ? -5.116 -5.564 -2.336 1.00 89.25 96 LEU A N 1
ATOM 726 C CA . LEU A 1 96 ? -6.290 -6.445 -2.398 1.00 89.25 96 LEU A CA 1
ATOM 727 C C . LEU A 1 96 ? -5.883 -7.864 -2.765 1.00 89.25 96 LEU A C 1
ATOM 729 O O . LEU A 1 96 ? -6.468 -8.799 -2.235 1.00 89.25 96 LEU A O 1
ATOM 733 N N . GLY A 1 97 ? -4.893 -8.036 -3.642 1.00 89.88 97 GLY A N 1
ATOM 734 C CA . GLY A 1 97 ? -4.331 -9.353 -3.922 1.00 89.88 97 GLY A CA 1
ATOM 735 C C . GLY A 1 97 ? -3.568 -9.913 -2.724 1.00 89.88 97 GLY A C 1
ATOM 736 O O . GLY A 1 97 ? -3.594 -11.113 -2.501 1.00 89.88 97 GLY A O 1
ATOM 737 N N . PHE A 1 98 ? -2.937 -9.050 -1.922 1.00 93.19 98 PHE A N 1
ATOM 738 C CA . PHE A 1 98 ? -2.255 -9.448 -0.686 1.00 93.19 98 PHE A CA 1
ATOM 739 C C . PHE A 1 98 ? -3.226 -9.870 0.424 1.00 93.19 98 PHE A C 1
ATOM 741 O O . PHE A 1 98 ? -3.001 -10.877 1.087 1.00 93.19 98 PHE A O 1
ATOM 748 N N . PHE A 1 99 ? -4.303 -9.112 0.639 1.00 95.56 99 PHE A N 1
ATOM 749 C CA . PHE A 1 99 ? -5.284 -9.403 1.685 1.00 95.56 99 PHE A CA 1
ATOM 750 C C . PHE A 1 99 ? -6.336 -10.430 1.262 1.00 95.56 99 PHE A C 1
ATOM 752 O O . PHE A 1 99 ? -6.872 -11.145 2.106 1.00 95.56 99 PHE A O 1
ATOM 759 N N . GLU A 1 100 ? -6.679 -10.488 -0.018 1.00 94.56 100 GLU A N 1
ATOM 760 C CA . GLU A 1 100 ? -7.793 -11.276 -0.531 1.00 94.56 100 GLU A CA 1
ATOM 761 C C . GLU A 1 100 ? -9.079 -11.066 0.301 1.00 94.56 100 GLU A C 1
ATOM 763 O O . GLU A 1 100 ? -9.455 -9.942 0.645 1.00 94.56 100 GLU A O 1
ATOM 768 N N . ALA A 1 101 ? -9.747 -12.155 0.693 1.00 95.06 101 ALA A N 1
ATOM 769 C CA . ALA A 1 101 ? -10.918 -12.121 1.562 1.00 95.06 101 ALA A CA 1
ATOM 770 C C . ALA A 1 101 ? -10.637 -11.518 2.953 1.00 95.06 101 ALA A C 1
ATOM 772 O O . ALA A 1 101 ? -11.573 -11.031 3.587 1.00 95.06 101 ALA A O 1
ATOM 773 N N . ARG A 1 102 ? -9.378 -11.502 3.420 1.00 97.44 102 ARG A N 1
ATOM 774 C CA . ARG A 1 102 ? -8.999 -10.910 4.715 1.00 97.44 102 ARG A CA 1
ATOM 775 C C . ARG A 1 102 ? -9.119 -9.385 4.721 1.00 97.44 102 ARG A C 1
ATOM 777 O O . ARG A 1 102 ? -9.108 -8.795 5.797 1.00 97.44 102 ARG A O 1
ATOM 784 N N . TYR A 1 103 ? -9.274 -8.729 3.567 1.00 97.44 103 TYR A N 1
ATOM 785 C CA . TYR A 1 103 ? -9.480 -7.278 3.525 1.00 97.44 103 TYR A CA 1
ATOM 786 C C . TYR A 1 103 ? -10.768 -6.868 4.254 1.00 97.44 103 TYR A C 1
ATOM 788 O O . TYR A 1 103 ? -10.786 -5.868 4.969 1.00 97.44 103 TYR A O 1
ATOM 796 N N . ALA A 1 104 ? -11.826 -7.677 4.146 1.00 96.75 104 ALA A N 1
ATOM 797 C CA . ALA A 1 104 ? -13.056 -7.474 4.905 1.00 96.75 104 ALA A CA 1
ATOM 798 C C . ALA A 1 104 ? -12.840 -7.612 6.423 1.00 96.75 104 ALA A C 1
ATOM 800 O O . ALA A 1 104 ? -13.430 -6.851 7.189 1.00 96.75 104 ALA A O 1
ATOM 801 N N . ASP A 1 105 ? -11.965 -8.525 6.858 1.00 98.00 105 ASP A N 1
ATOM 802 C CA . ASP A 1 105 ? -11.619 -8.671 8.276 1.00 98.00 105 ASP A CA 1
ATOM 803 C C . ASP A 1 105 ? -10.805 -7.470 8.775 1.00 98.00 105 ASP A C 1
ATOM 805 O O . ASP A 1 105 ? -11.076 -6.954 9.857 1.00 98.00 105 ASP A O 1
ATOM 809 N N . LEU A 1 106 ? -9.859 -6.971 7.968 1.00 98.12 106 LEU A N 1
ATOM 810 C CA . LEU A 1 106 ? -9.126 -5.739 8.271 1.00 98.12 106 LEU A CA 1
ATOM 811 C C . LEU A 1 106 ? -10.0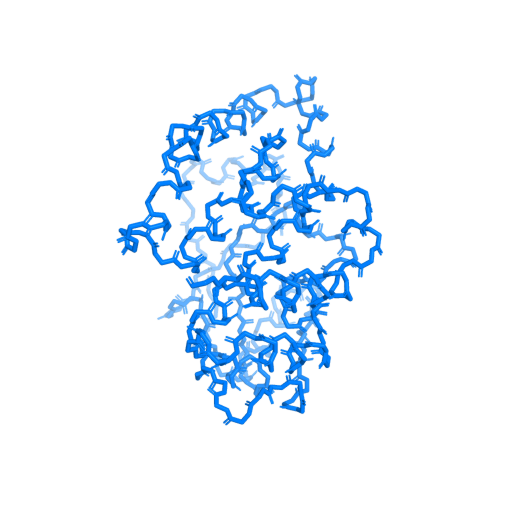89 -4.556 8.426 1.00 98.12 106 LEU A C 1
ATOM 813 O O . LEU A 1 106 ? -10.012 -3.832 9.415 1.00 98.12 106 LEU A O 1
ATOM 817 N N . ALA A 1 107 ? -11.007 -4.377 7.472 1.00 97.50 107 ALA A N 1
ATOM 818 C CA . ALA A 1 107 ? -11.999 -3.308 7.513 1.00 97.50 107 ALA A CA 1
ATOM 819 C C . ALA A 1 107 ? -12.894 -3.406 8.759 1.00 97.50 107 ALA A C 1
ATOM 821 O O . ALA A 1 107 ? -13.166 -2.397 9.404 1.00 97.50 107 ALA A O 1
ATOM 822 N N . ALA A 1 108 ? -13.297 -4.619 9.146 1.00 97.00 108 ALA A N 1
ATOM 823 C CA . ALA A 1 108 ? -14.055 -4.840 10.373 1.00 97.00 108 ALA A CA 1
ATOM 824 C C . ALA A 1 108 ? -13.246 -4.497 11.637 1.00 97.00 108 ALA A C 1
ATOM 826 O O . ALA A 1 108 ? -13.801 -3.917 12.566 1.00 97.00 108 ALA A O 1
ATOM 827 N N . ALA A 1 109 ? -11.948 -4.815 11.668 1.00 97.31 109 ALA A N 1
ATOM 828 C CA . ALA A 1 109 ? -11.079 -4.552 12.815 1.00 97.31 109 ALA A CA 1
ATOM 829 C C . ALA A 1 109 ? -10.858 -3.053 13.080 1.00 97.31 109 ALA A C 1
ATOM 831 O O . ALA A 1 109 ? -10.668 -2.654 14.228 1.00 97.31 109 ALA A O 1
ATOM 832 N N . VAL A 1 110 ? -10.878 -2.219 12.034 1.00 96.94 110 VAL A N 1
ATOM 833 C CA . VAL A 1 110 ? -10.541 -0.786 12.141 1.00 96.94 110 VAL A CA 1
ATOM 834 C C . VAL A 1 110 ? -11.729 0.156 11.943 1.00 96.94 110 VAL A C 1
ATOM 836 O O . VAL A 1 110 ? -11.623 1.333 12.284 1.00 96.94 110 VAL A O 1
ATOM 839 N N . GLY A 1 111 ? -12.865 -0.332 11.435 1.00 94.62 111 GLY A N 1
ATOM 840 C CA . GLY A 1 111 ? -14.003 0.491 10.997 1.00 94.62 111 GLY A CA 1
ATOM 841 C C . GLY A 1 111 ? -14.695 1.319 12.089 1.00 94.62 111 GLY A C 1
ATOM 842 O O . GLY A 1 111 ? -15.375 2.295 11.786 1.00 94.62 111 GLY A O 1
ATOM 843 N N . ASP A 1 112 ? -14.487 0.994 13.369 1.00 93.00 112 ASP A N 1
ATOM 844 C CA . ASP A 1 112 ? -14.969 1.807 14.500 1.00 93.00 112 ASP A CA 1
ATOM 845 C C . ASP A 1 112 ? -14.121 3.073 14.746 1.00 93.00 112 ASP A C 1
ATOM 847 O O . ASP A 1 112 ? -14.460 3.910 15.595 1.00 93.00 112 ASP A O 1
ATOM 851 N N . ARG A 1 113 ? -12.976 3.194 14.067 1.00 92.50 113 ARG A N 1
ATOM 852 C CA . ARG A 1 113 ? -11.978 4.256 14.269 1.00 92.50 113 ARG A CA 1
ATOM 853 C C . ARG A 1 113 ? -11.513 4.900 12.972 1.00 92.50 113 ARG A C 1
ATOM 855 O O . ARG A 1 113 ? -11.242 6.097 12.976 1.00 92.50 113 ARG A O 1
ATOM 862 N N . LEU A 1 114 ? -11.428 4.133 11.892 1.00 94.56 114 LEU A N 1
ATOM 863 C CA . LEU A 1 114 ? -11.082 4.624 10.567 1.00 94.56 114 LEU A CA 1
ATOM 864 C C . LEU A 1 114 ? -12.305 4.613 9.666 1.00 94.56 114 LEU A C 1
ATOM 866 O O . LEU A 1 114 ? -13.114 3.689 9.691 1.00 94.56 114 LEU A O 1
ATOM 870 N N . ASP A 1 115 ? -12.403 5.640 8.832 1.00 94.38 115 ASP A N 1
ATOM 871 C CA . ASP A 1 115 ? -13.328 5.625 7.712 1.00 94.38 115 ASP A CA 1
ATOM 872 C C . ASP A 1 115 ? -12.790 4.711 6.579 1.00 94.38 115 ASP A C 1
ATOM 874 O O . ASP A 1 115 ? -11.676 4.166 6.665 1.00 94.38 115 ASP A O 1
ATOM 878 N N . PRO A 1 116 ? -13.557 4.506 5.493 1.00 94.62 116 PRO A N 1
ATOM 879 C CA . PRO A 1 116 ? -13.110 3.660 4.387 1.00 94.62 116 PRO A CA 1
ATOM 880 C C . PRO A 1 116 ? -11.826 4.149 3.698 1.00 94.62 116 PRO A C 1
ATOM 882 O O . PRO A 1 116 ? -11.089 3.336 3.137 1.00 94.62 116 PRO A O 1
ATOM 885 N N . VAL A 1 117 ? -11.532 5.454 3.740 1.00 91.81 117 VAL A N 1
ATOM 886 C CA . VAL A 1 117 ? -10.310 6.025 3.152 1.00 91.81 117 VAL A CA 1
ATOM 887 C C . VAL A 1 117 ? -9.104 5.707 4.032 1.00 91.81 117 VAL A C 1
ATOM 889 O O . VAL A 1 117 ? -8.120 5.171 3.528 1.00 91.81 117 VAL A O 1
ATOM 892 N N . GLY A 1 118 ? -9.207 5.914 5.345 1.00 94.19 118 GLY A N 1
ATOM 893 C CA . GLY A 1 118 ? -8.168 5.531 6.300 1.00 94.19 118 GLY A CA 1
ATOM 894 C C . GLY A 1 118 ? -7.905 4.023 6.293 1.00 94.19 118 GLY A C 1
ATOM 895 O O . GLY A 1 118 ? -6.758 3.588 6.354 1.00 94.19 118 GLY A O 1
ATOM 896 N N . THR A 1 119 ? -8.953 3.210 6.127 1.00 96.94 119 THR A N 1
ATOM 897 C CA . THR A 1 119 ? -8.829 1.749 5.976 1.00 96.94 119 THR A CA 1
ATOM 898 C C . THR A 1 119 ? -8.062 1.373 4.705 1.00 96.94 119 THR A C 1
ATOM 900 O O . THR A 1 119 ? -7.204 0.491 4.730 1.00 96.94 119 THR A O 1
ATOM 903 N N . TYR A 1 120 ? -8.345 2.048 3.586 1.00 93.44 120 TYR A N 1
ATOM 904 C CA . TYR A 1 120 ? -7.597 1.885 2.338 1.00 93.44 120 TYR A CA 1
ATOM 905 C C . TYR A 1 120 ? -6.121 2.261 2.513 1.00 93.44 120 TYR A C 1
ATOM 907 O O . TYR A 1 120 ? -5.247 1.486 2.125 1.00 93.44 120 TYR A O 1
ATOM 915 N N . GLN A 1 121 ? -5.841 3.421 3.115 1.00 94.31 121 GLN A N 1
ATOM 916 C CA . GLN A 1 121 ? -4.474 3.901 3.342 1.00 94.31 121 GLN A CA 1
ATOM 917 C C . GLN A 1 121 ? -3.693 2.931 4.231 1.00 94.31 121 GLN A C 1
ATOM 919 O O . GLN A 1 121 ? -2.570 2.559 3.898 1.00 94.31 121 GLN A O 1
ATOM 924 N N . LEU A 1 122 ? -4.315 2.443 5.308 1.00 97.38 122 LEU A N 1
ATOM 925 C CA . LEU A 1 122 ? -3.707 1.453 6.188 1.00 97.38 122 LEU A CA 1
ATOM 926 C C . LEU A 1 122 ? -3.397 0.145 5.449 1.00 97.38 122 LEU A C 1
ATOM 928 O O . LEU A 1 122 ? -2.299 -0.387 5.590 1.00 97.38 122 LEU A O 1
ATOM 932 N N . ALA A 1 123 ? -4.324 -0.372 4.638 1.00 97.31 123 ALA A N 1
ATOM 933 C CA . ALA A 1 123 ? -4.097 -1.594 3.867 1.00 97.31 123 ALA A CA 1
ATOM 934 C C . ALA A 1 123 ? -2.943 -1.441 2.861 1.00 97.31 123 ALA A C 1
ATOM 936 O O . ALA A 1 123 ? -2.100 -2.334 2.746 1.00 97.31 123 ALA A O 1
ATOM 937 N N . ALA A 1 124 ? -2.868 -0.296 2.176 1.00 94.25 124 ALA A N 1
ATOM 938 C CA . ALA A 1 124 ? -1.763 0.022 1.278 1.00 94.25 124 ALA A CA 1
ATOM 939 C C . ALA A 1 124 ? -0.426 0.096 2.031 1.00 94.25 124 ALA A C 1
ATOM 941 O O . ALA A 1 124 ? 0.547 -0.528 1.613 1.00 94.25 124 ALA A O 1
ATOM 942 N N . ALA A 1 125 ? -0.389 0.781 3.175 1.00 96.44 125 ALA A N 1
ATOM 943 C CA . ALA A 1 125 ? 0.802 0.879 4.012 1.00 96.44 125 ALA A CA 1
ATOM 944 C C . ALA A 1 125 ? 1.272 -0.496 4.515 1.00 96.44 125 ALA A C 1
ATOM 946 O O . ALA A 1 125 ? 2.449 -0.834 4.396 1.00 96.44 125 ALA A O 1
ATOM 947 N N . LEU A 1 126 ? 0.356 -1.333 5.007 1.00 97.56 126 LEU A N 1
ATOM 948 C CA . LEU A 1 126 ? 0.668 -2.687 5.467 1.00 97.56 126 LEU A CA 1
ATOM 949 C C . LEU A 1 126 ? 1.278 -3.536 4.346 1.00 97.56 126 LEU A C 1
ATOM 951 O O . LEU A 1 126 ? 2.278 -4.223 4.572 1.00 97.56 126 LEU A O 1
ATOM 955 N N . HIS A 1 127 ? 0.728 -3.450 3.136 1.00 95.50 127 HIS A N 1
ATOM 956 C CA . HIS A 1 127 ? 1.301 -4.115 1.971 1.00 95.50 127 HIS A CA 1
ATOM 957 C C . HIS A 1 127 ? 2.716 -3.601 1.655 1.00 95.50 127 HIS A C 1
ATOM 959 O O . HIS A 1 127 ? 3.633 -4.405 1.496 1.00 95.50 127 HIS A O 1
ATOM 965 N N . THR A 1 128 ? 2.928 -2.280 1.678 1.00 93.19 128 THR A N 1
ATOM 966 C CA . THR A 1 128 ? 4.252 -1.656 1.507 1.00 93.19 128 THR A CA 1
ATOM 967 C C . THR A 1 128 ? 5.272 -2.174 2.519 1.00 93.19 128 THR A C 1
ATOM 969 O O . THR A 1 128 ? 6.401 -2.483 2.142 1.00 93.19 128 THR A O 1
ATOM 972 N N . ALA A 1 129 ? 4.895 -2.317 3.793 1.00 95.50 129 ALA A N 1
ATOM 973 C CA . ALA A 1 129 ? 5.774 -2.890 4.811 1.00 95.50 129 ALA A CA 1
ATOM 974 C C . ALA A 1 129 ? 6.148 -4.344 4.492 1.00 95.50 129 ALA A C 1
ATOM 976 O O . ALA A 1 129 ? 7.324 -4.704 4.551 1.00 95.50 129 ALA A O 1
ATOM 977 N N . HIS A 1 130 ? 5.165 -5.174 4.131 1.00 95.12 130 HIS A N 1
ATOM 978 C CA . HIS A 1 130 ? 5.391 -6.585 3.813 1.00 95.12 130 HIS A CA 1
ATOM 979 C C . HIS A 1 130 ? 6.331 -6.747 2.610 1.00 95.12 130 HIS A C 1
ATOM 981 O O . HIS A 1 130 ? 7.300 -7.504 2.663 1.00 95.12 130 HIS A O 1
ATOM 987 N N . LEU A 1 131 ? 6.110 -5.958 1.560 1.00 91.25 131 LEU A N 1
ATOM 988 C CA . LEU A 1 131 ? 6.966 -5.933 0.380 1.00 91.25 131 LEU A CA 1
ATOM 989 C C . LEU A 1 131 ? 8.355 -5.358 0.678 1.00 91.25 131 LEU A C 1
ATOM 991 O O . LEU A 1 131 ? 9.365 -5.843 0.170 1.00 91.25 131 LEU A O 1
ATOM 995 N N . GLY A 1 132 ? 8.434 -4.360 1.556 1.00 91.69 132 GLY A N 1
ATOM 996 C CA . GLY A 1 132 ? 9.690 -3.824 2.070 1.00 91.69 132 GLY A CA 1
ATOM 997 C C . GLY A 1 132 ? 10.533 -4.893 2.766 1.00 91.69 132 GLY A C 1
ATOM 998 O O . GLY A 1 132 ? 11.736 -4.979 2.521 1.00 91.69 132 GLY A O 1
ATOM 999 N N . LEU A 1 133 ? 9.913 -5.768 3.563 1.00 92.75 133 LEU A N 1
ATOM 1000 C CA . LEU A 1 133 ? 10.603 -6.901 4.183 1.00 92.75 133 LEU A CA 1
ATOM 1001 C C . LEU A 1 133 ? 11.171 -7.870 3.144 1.00 92.75 133 LEU A C 1
ATOM 1003 O O . LEU A 1 133 ? 12.238 -8.429 3.383 1.00 92.75 133 LEU A O 1
ATOM 1007 N N . ASP A 1 134 ? 10.486 -8.095 2.028 1.00 86.81 134 ASP A N 1
ATOM 1008 C CA . ASP A 1 134 ? 10.943 -9.005 0.972 1.00 86.81 134 ASP A CA 1
ATOM 1009 C C . ASP A 1 134 ? 12.034 -8.381 0.076 1.00 86.81 134 ASP A C 1
ATOM 1011 O O . ASP A 1 134 ? 12.969 -9.048 -0.375 1.00 86.81 134 ASP A O 1
ATOM 1015 N N . THR A 1 135 ? 11.956 -7.071 -0.157 1.00 86.75 135 THR A N 1
ATOM 1016 C CA . THR A 1 135 ? 12.809 -6.367 -1.129 1.00 86.75 135 THR A CA 1
ATOM 1017 C C . THR A 1 135 ? 14.061 -5.738 -0.522 1.00 86.75 135 THR A C 1
ATOM 1019 O O . THR A 1 135 ? 15.082 -5.659 -1.208 1.00 86.75 135 THR A O 1
ATOM 1022 N N . ARG A 1 136 ? 14.051 -5.338 0.760 1.00 89.00 136 ARG A N 1
ATOM 1023 C CA . ARG A 1 136 ? 15.189 -4.643 1.404 1.00 89.00 136 ARG A CA 1
ATOM 1024 C C . ARG A 1 136 ? 16.491 -5.437 1.397 1.00 89.00 136 ARG A C 1
ATOM 1026 O O . ARG A 1 136 ? 17.560 -4.852 1.291 1.00 89.00 136 ARG A O 1
ATOM 1033 N N . GLU A 1 137 ? 16.412 -6.766 1.452 1.00 87.38 137 GLU A N 1
ATOM 1034 C CA . GLU A 1 137 ? 17.598 -7.626 1.361 1.00 87.38 137 GLU A CA 1
ATOM 1035 C C . GLU A 1 137 ? 18.232 -7.555 -0.035 1.00 87.38 137 GLU A C 1
ATOM 1037 O O . GLU A 1 137 ? 19.450 -7.569 -0.156 1.00 87.38 137 GLU A O 1
ATOM 1042 N N . THR A 1 138 ? 17.428 -7.399 -1.091 1.00 87.38 138 THR A N 1
ATOM 1043 C CA . THR A 1 138 ? 17.929 -7.169 -2.453 1.00 87.38 138 THR A CA 1
ATOM 1044 C C . THR A 1 138 ? 18.517 -5.775 -2.606 1.00 87.38 138 THR A C 1
ATOM 1046 O O . THR A 1 138 ? 19.613 -5.654 -3.145 1.00 87.38 138 THR A O 1
ATOM 1049 N N . PHE A 1 139 ? 17.854 -4.739 -2.086 1.00 87.44 139 PHE A N 1
ATOM 1050 C CA . PHE A 1 139 ? 18.423 -3.389 -2.082 1.00 87.44 139 PHE A CA 1
ATOM 1051 C C . PHE A 1 139 ? 19.770 -3.343 -1.350 1.00 87.44 139 PHE A C 1
ATOM 1053 O O . PHE A 1 139 ? 20.702 -2.723 -1.845 1.00 87.44 139 PHE A O 1
ATOM 1060 N N . ALA A 1 140 ? 19.923 -4.079 -0.244 1.00 88.12 140 ALA A N 1
ATOM 1061 C CA . ALA A 1 140 ? 21.192 -4.167 0.474 1.00 88.12 140 ALA A CA 1
ATOM 1062 C C . ALA A 1 140 ? 22.340 -4.750 -0.375 1.00 88.12 140 ALA A C 1
ATOM 1064 O O . ALA A 1 140 ? 23.480 -4.331 -0.219 1.00 88.12 140 ALA A O 1
ATOM 1065 N N . THR A 1 141 ? 22.062 -5.666 -1.315 1.00 88.12 141 THR A N 1
ATOM 1066 C CA . THR A 1 141 ? 23.103 -6.203 -2.221 1.00 88.12 141 THR A CA 1
ATOM 1067 C C . THR A 1 141 ? 23.623 -5.181 -3.235 1.00 88.12 141 THR A C 1
ATOM 1069 O O . THR A 1 141 ? 24.687 -5.375 -3.818 1.00 88.12 141 THR A O 1
ATOM 1072 N N . TRP A 1 142 ? 22.904 -4.074 -3.446 1.00 91.38 142 TRP A N 1
ATOM 1073 C CA . TRP A 1 142 ? 23.309 -3.045 -4.401 1.00 91.38 142 TRP A CA 1
ATOM 1074 C C . TRP A 1 142 ? 24.515 -2.232 -3.937 1.00 91.38 142 TRP A C 1
ATOM 1076 O O . TRP A 1 142 ? 25.106 -1.558 -4.774 1.00 91.38 142 TRP A O 1
ATOM 1086 N N . GLU A 1 143 ? 24.902 -2.298 -2.658 1.00 92.00 143 GLU A N 1
ATOM 1087 C CA . GLU A 1 143 ? 26.116 -1.639 -2.154 1.00 92.00 143 GLU A CA 1
ATOM 1088 C C . GLU A 1 143 ? 27.344 -2.017 -3.002 1.00 92.00 143 GLU A C 1
ATOM 1090 O O . GLU A 1 143 ? 28.141 -1.155 -3.374 1.00 92.00 143 GLU A O 1
ATOM 1095 N N . ASP A 1 144 ? 27.439 -3.294 -3.385 1.00 88.75 144 ASP A N 1
ATOM 1096 C CA . ASP A 1 144 ? 28.534 -3.815 -4.200 1.00 88.75 144 ASP A CA 1
ATOM 1097 C C . ASP A 1 144 ? 28.291 -3.619 -5.710 1.00 88.75 144 ASP A C 1
ATOM 1099 O O . ASP A 1 144 ? 29.189 -3.191 -6.444 1.00 88.75 144 ASP A O 1
ATOM 1103 N N . ASP A 1 145 ? 27.083 -3.936 -6.190 1.00 87.06 145 ASP A N 1
ATOM 1104 C CA . ASP A 1 145 ? 26.789 -4.037 -7.629 1.00 87.06 145 ASP A CA 1
ATOM 1105 C C . ASP A 1 145 ? 26.377 -2.696 -8.269 1.00 87.06 145 ASP A C 1
ATOM 1107 O O . ASP A 1 145 ? 26.662 -2.434 -9.446 1.00 87.06 145 ASP A O 1
ATOM 1111 N N . HIS A 1 146 ? 25.700 -1.834 -7.506 1.00 86.50 146 HIS A N 1
ATOM 1112 C CA . HIS A 1 146 ? 25.081 -0.586 -7.961 1.00 86.50 146 HIS A CA 1
ATOM 1113 C C . HIS A 1 146 ? 25.161 0.526 -6.889 1.00 86.50 146 HIS A C 1
ATOM 1115 O O . HIS A 1 146 ? 24.119 1.013 -6.439 1.00 86.50 146 HIS A O 1
ATOM 1121 N N . PRO A 1 147 ? 26.370 0.981 -6.506 1.00 88.56 147 PRO A N 1
ATOM 1122 C CA . PRO A 1 147 ? 26.570 1.871 -5.358 1.00 88.56 147 PRO A CA 1
ATOM 1123 C C . PRO A 1 147 ? 25.785 3.187 -5.454 1.00 88.56 147 PRO A C 1
ATOM 1125 O O . PRO A 1 147 ? 25.200 3.618 -4.470 1.00 88.56 147 PRO A O 1
ATOM 1128 N N . ASP A 1 148 ? 25.660 3.782 -6.647 1.00 85.81 148 ASP A N 1
ATOM 1129 C CA . ASP A 1 148 ? 24.872 5.013 -6.829 1.00 85.81 148 ASP A CA 1
ATOM 1130 C C . ASP A 1 148 ? 23.366 4.804 -6.548 1.00 85.81 148 ASP A C 1
ATOM 1132 O O . ASP A 1 148 ? 22.681 5.713 -6.076 1.00 85.81 148 ASP A O 1
ATOM 1136 N N . LEU A 1 149 ? 22.826 3.614 -6.852 1.00 86.62 149 LEU A N 1
ATOM 1137 C CA . LEU A 1 149 ? 21.429 3.269 -6.557 1.00 86.62 149 LEU A CA 1
ATOM 1138 C C . LEU A 1 149 ? 21.244 2.920 -5.080 1.00 86.62 149 LEU A C 1
ATOM 1140 O O . LEU A 1 149 ? 20.214 3.264 -4.502 1.00 86.62 149 LEU A O 1
ATOM 1144 N N . PHE A 1 150 ? 22.234 2.259 -4.479 1.00 88.88 150 PHE A N 1
ATOM 1145 C CA . PHE A 1 150 ? 22.259 1.987 -3.047 1.00 88.88 150 PHE A CA 1
ATOM 1146 C C . PHE A 1 150 ? 22.284 3.286 -2.235 1.00 88.88 150 PHE A C 1
ATOM 1148 O O . PHE A 1 150 ? 21.426 3.474 -1.377 1.00 88.88 150 PHE A O 1
ATOM 1155 N N . ASP A 1 151 ? 23.172 4.224 -2.572 1.00 91.81 151 ASP A N 1
ATOM 1156 C CA . ASP A 1 151 ? 23.261 5.534 -1.922 1.00 91.81 151 ASP A CA 1
ATOM 1157 C C . ASP A 1 151 ? 21.930 6.294 -2.011 1.00 91.81 151 ASP A C 1
ATOM 1159 O O . ASP A 1 151 ? 21.478 6.868 -1.023 1.00 91.81 151 ASP A O 1
ATOM 1163 N N . ALA A 1 152 ? 21.255 6.256 -3.166 1.00 89.69 152 ALA A N 1
ATOM 1164 C CA . ALA A 1 152 ? 19.935 6.867 -3.331 1.00 89.69 152 ALA A CA 1
ATOM 1165 C C . ALA A 1 152 ? 18.845 6.184 -2.482 1.00 89.69 152 ALA A C 1
ATOM 1167 O O . ALA A 1 152 ? 17.939 6.854 -1.981 1.00 89.69 152 ALA A O 1
ATOM 1168 N N . TRP A 1 153 ? 18.914 4.859 -2.319 1.00 91.25 153 TRP A N 1
ATOM 1169 C CA . TRP A 1 153 ? 18.002 4.104 -1.458 1.00 91.25 153 TRP A CA 1
ATOM 1170 C C . TRP A 1 153 ? 18.234 4.402 0.032 1.00 91.25 153 TRP A C 1
ATOM 1172 O O . TRP A 1 153 ? 17.254 4.592 0.757 1.00 91.25 153 TRP A O 1
ATOM 1182 N N . VAL A 1 154 ? 19.493 4.516 0.472 1.00 92.38 154 VAL A N 1
ATOM 1183 C CA . VAL A 1 154 ? 19.864 4.923 1.841 1.00 92.38 154 VAL A CA 1
ATOM 1184 C C . VAL A 1 154 ? 19.415 6.357 2.121 1.00 92.38 154 VAL A C 1
ATOM 1186 O O . VAL A 1 154 ? 18.687 6.596 3.077 1.00 92.38 154 VAL A O 1
ATOM 1189 N N . ASP A 1 155 ? 19.742 7.303 1.239 1.00 91.88 155 ASP A N 1
ATOM 1190 C CA . ASP A 1 155 ? 19.357 8.717 1.359 1.00 91.88 155 ASP A CA 1
ATOM 1191 C C . ASP A 1 155 ? 17.828 8.915 1.389 1.00 91.88 155 ASP A C 1
ATOM 1193 O O . ASP A 1 155 ? 17.305 9.785 2.092 1.00 91.88 155 ASP A O 1
ATOM 1197 N N . ALA A 1 156 ? 17.071 8.089 0.661 1.00 89.06 156 ALA A N 1
ATOM 1198 C CA . ALA A 1 156 ? 15.616 8.075 0.777 1.00 89.06 156 ALA A CA 1
ATOM 1199 C C . ALA A 1 156 ? 15.139 7.652 2.174 1.00 89.06 156 ALA A C 1
ATOM 1201 O O . ALA A 1 156 ? 14.204 8.272 2.681 1.00 89.06 156 ALA A O 1
ATOM 1202 N N . GLY A 1 157 ? 15.800 6.672 2.795 1.00 89.69 157 GLY A N 1
ATOM 1203 C CA . GLY A 1 157 ? 15.551 6.253 4.172 1.00 89.69 157 GLY A CA 1
ATOM 1204 C C . GLY A 1 157 ? 15.914 7.331 5.194 1.00 89.69 157 GLY A C 1
ATOM 1205 O O . GLY A 1 157 ? 15.066 7.703 6.004 1.00 89.69 157 GLY A O 1
ATOM 1206 N N . ASP A 1 158 ? 17.117 7.902 5.109 1.00 91.50 158 ASP A N 1
ATOM 1207 C CA . ASP A 1 158 ? 17.620 8.931 6.036 1.00 91.50 158 ASP A CA 1
ATOM 1208 C C . ASP A 1 158 ? 16.675 10.143 6.132 1.00 91.50 158 ASP A C 1
ATOM 1210 O O . ASP A 1 158 ? 16.497 10.749 7.191 1.00 91.50 158 ASP A O 1
ATOM 1214 N N . ARG A 1 159 ? 16.001 10.495 5.030 1.00 89.50 159 ARG A N 1
ATOM 1215 C CA . ARG A 1 159 ? 14.995 11.571 5.013 1.00 89.50 159 ARG A CA 1
ATOM 1216 C C . ARG A 1 159 ? 13.725 11.262 5.809 1.00 89.50 159 ARG A C 1
ATOM 1218 O O . ARG A 1 159 ? 12.988 12.198 6.133 1.00 89.50 159 ARG A O 1
ATOM 1225 N N . LEU A 1 160 ? 13.435 9.994 6.093 1.00 89.94 160 LEU A N 1
ATOM 1226 C CA . LEU A 1 160 ? 12.274 9.578 6.881 1.00 89.94 160 LEU A CA 1
ATOM 1227 C C . LEU A 1 160 ? 12.538 9.690 8.386 1.00 89.94 160 LEU A C 1
ATOM 1229 O O . LEU A 1 160 ? 11.609 10.026 9.122 1.00 89.94 160 LEU A O 1
ATOM 1233 N N . GLU A 1 161 ? 13.778 9.475 8.844 1.00 90.25 161 GLU A N 1
ATOM 1234 C CA . GLU A 1 161 ? 14.119 9.401 10.276 1.00 90.25 161 GLU A CA 1
ATOM 1235 C C . GLU A 1 161 ? 13.616 10.591 11.113 1.00 90.25 161 GLU A C 1
ATOM 1237 O O . GLU A 1 161 ? 12.995 10.349 12.153 1.00 90.25 161 GLU A O 1
ATOM 1242 N N . PRO A 1 162 ? 13.779 11.867 10.692 1.00 90.69 162 PRO A N 1
ATOM 1243 C CA . PRO A 1 162 ? 13.299 12.993 11.491 1.00 90.69 162 PRO A CA 1
ATOM 1244 C C . PRO A 1 162 ? 11.781 12.969 11.681 1.00 90.69 162 PRO A C 1
ATOM 1246 O O . PRO A 1 162 ? 11.287 13.282 12.757 1.00 90.69 162 PRO A O 1
ATOM 1249 N N . ARG A 1 163 ? 11.036 12.558 10.647 1.00 92.00 163 ARG A N 1
ATOM 1250 C CA . ARG A 1 163 ? 9.570 12.484 10.694 1.00 92.00 163 ARG A CA 1
ATOM 1251 C C . ARG A 1 163 ? 9.099 11.301 11.541 1.00 92.00 163 ARG A C 1
ATOM 1253 O O . ARG A 1 163 ? 8.093 11.414 12.228 1.00 92.00 163 ARG A O 1
ATOM 1260 N N . LEU A 1 164 ? 9.822 10.179 11.510 1.00 93.69 164 LEU A N 1
ATOM 1261 C CA . LEU A 1 164 ? 9.527 9.001 12.334 1.00 93.69 164 LEU A CA 1
ATOM 1262 C C . LEU A 1 164 ? 9.735 9.275 13.827 1.00 93.69 164 LEU A C 1
ATOM 1264 O O . LEU A 1 164 ? 8.976 8.764 14.649 1.00 93.69 164 LEU A O 1
ATOM 1268 N N . ALA A 1 165 ? 10.733 10.091 14.177 1.00 92.25 165 ALA A N 1
ATOM 1269 C CA . ALA A 1 165 ? 11.023 10.451 15.562 1.00 92.25 165 ALA A CA 1
ATOM 1270 C C . ALA A 1 165 ? 9.879 11.240 16.226 1.00 92.25 165 ALA A C 1
ATOM 1272 O O . ALA A 1 165 ? 9.561 10.994 17.391 1.00 92.25 165 ALA A O 1
ATOM 1273 N N . ASP A 1 166 ? 9.240 12.144 15.481 1.00 92.69 166 ASP A N 1
ATOM 1274 C CA . ASP A 1 166 ? 8.126 12.968 15.971 1.00 92.69 166 ASP A CA 1
ATOM 1275 C C . ASP A 1 166 ? 6.768 12.238 15.892 1.00 92.69 166 ASP A C 1
ATOM 1277 O O . ASP A 1 166 ? 5.817 12.587 16.601 1.00 92.69 166 ASP A O 1
ATOM 1281 N N . LEU A 1 167 ? 6.688 11.164 15.096 1.00 94.19 167 LEU A N 1
ATOM 1282 C CA . LEU A 1 167 ? 5.441 10.484 14.750 1.00 94.19 167 LEU A CA 1
ATOM 1283 C C . LEU A 1 167 ? 4.585 10.033 15.951 1.00 94.19 167 LEU A C 1
ATOM 1285 O O . LEU A 1 167 ? 3.374 10.253 15.908 1.00 94.19 167 LEU A O 1
ATOM 1289 N N . PRO A 1 168 ? 5.130 9.449 17.042 1.00 93.12 168 PRO A N 1
ATOM 1290 C CA . PRO A 1 168 ? 4.310 9.071 18.196 1.00 93.12 168 PRO A CA 1
ATOM 1291 C C . PRO A 1 168 ? 3.601 10.258 18.854 1.00 93.12 168 PRO A C 1
ATOM 1293 O O . PRO A 1 168 ? 2.461 10.129 19.301 1.00 93.12 168 PRO A O 1
ATOM 1296 N N . ALA A 1 169 ? 4.268 11.414 18.925 1.00 92.62 169 ALA A N 1
ATOM 1297 C CA . ALA A 1 169 ? 3.688 12.625 19.494 1.00 92.62 169 ALA A CA 1
ATOM 1298 C C . ALA A 1 169 ? 2.644 13.231 18.548 1.00 92.62 169 ALA A C 1
ATOM 1300 O O . ALA A 1 169 ? 1.571 13.646 18.994 1.00 92.62 169 ALA A O 1
ATOM 1301 N N . ASP A 1 170 ? 2.920 13.232 17.245 1.00 93.56 170 ASP A N 1
ATOM 1302 C CA . ASP A 1 170 ? 1.987 13.724 16.234 1.00 93.56 170 ASP A CA 1
ATOM 1303 C C . ASP A 1 170 ? 0.708 12.885 16.181 1.00 93.56 170 ASP A C 1
ATOM 1305 O O . ASP A 1 170 ? -0.387 13.447 16.137 1.00 93.56 170 ASP A O 1
ATOM 1309 N N . LEU A 1 171 ? 0.829 11.557 16.276 1.00 91.75 171 LEU A N 1
ATOM 1310 C CA . LEU A 1 171 ? -0.310 10.643 16.326 1.00 91.75 171 LEU A CA 1
ATOM 1311 C C . LEU A 1 171 ? -1.130 10.846 17.608 1.00 91.75 171 LEU A C 1
ATOM 1313 O O . LEU A 1 171 ? -2.348 10.990 17.552 1.00 91.75 171 LEU A O 1
ATOM 1317 N N . ALA A 1 172 ? -0.466 10.941 18.766 1.00 90.81 172 ALA A N 1
ATOM 1318 C CA . ALA A 1 172 ? -1.135 11.163 20.050 1.00 90.81 172 ALA A CA 1
ATOM 1319 C C . ALA A 1 172 ? -1.848 12.526 20.139 1.00 90.81 172 ALA A C 1
ATO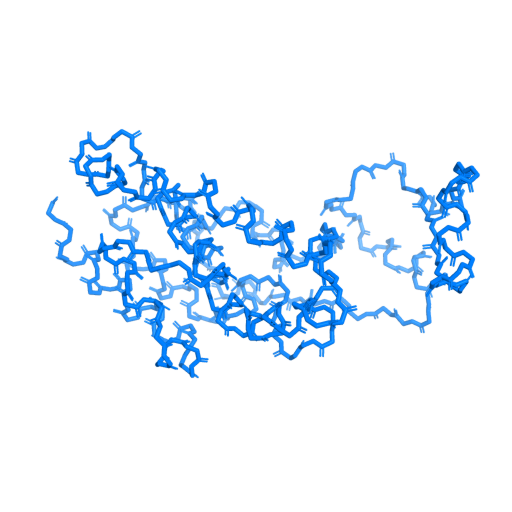M 1321 O O . ALA A 1 172 ? -2.824 12.673 20.873 1.00 90.81 172 ALA A O 1
ATOM 1322 N N . THR A 1 173 ? -1.361 13.537 19.413 1.00 92.69 173 THR A N 1
ATOM 1323 C CA . THR A 1 173 ? -1.985 14.870 19.349 1.00 92.69 173 THR A CA 1
ATOM 1324 C C . THR A 1 173 ? -3.011 15.008 18.224 1.00 92.69 173 THR A C 1
ATOM 1326 O O . THR A 1 173 ? -3.696 16.030 18.164 1.00 92.69 173 THR A O 1
ATOM 1329 N N . GLY A 1 174 ? -3.138 14.002 17.352 1.00 90.38 174 GLY A N 1
ATOM 1330 C CA . GLY A 1 174 ? -3.978 14.053 16.155 1.00 90.38 174 GLY A CA 1
ATOM 1331 C C . GLY A 1 174 ? -3.471 15.032 15.090 1.00 90.38 174 GLY A C 1
ATOM 1332 O O . GLY A 1 174 ? -4.251 15.466 14.246 1.00 90.38 174 GLY A O 1
ATOM 1333 N N . THR A 1 175 ? -2.192 15.419 15.148 1.00 94.06 175 THR A N 1
ATOM 1334 C CA . THR A 1 175 ? -1.539 16.253 14.124 1.00 94.06 175 THR A CA 1
ATOM 1335 C C . THR A 1 175 ? -1.364 15.476 12.821 1.00 94.06 175 THR A C 1
ATOM 1337 O O . THR A 1 175 ? -1.520 16.046 11.744 1.00 94.06 175 THR A O 1
ATOM 1340 N N . THR A 1 176 ? -1.093 14.176 12.941 1.00 92.56 176 THR A N 1
ATOM 1341 C CA . THR A 1 176 ? -1.015 13.221 11.833 1.00 92.56 176 THR A CA 1
ATOM 1342 C C . THR A 1 176 ? -2.076 12.155 12.062 1.00 92.56 176 THR A C 1
ATOM 1344 O O . THR A 1 176 ? -2.189 11.628 13.173 1.00 92.56 176 THR A O 1
ATOM 1347 N N . ASP A 1 177 ? -2.879 11.861 11.043 1.00 92.69 177 ASP A N 1
ATOM 1348 C CA . ASP A 1 177 ? -3.865 10.790 11.140 1.00 92.69 177 ASP A CA 1
ATOM 1349 C C . ASP A 1 177 ? -3.195 9.405 11.090 1.00 92.69 177 ASP A C 1
ATOM 1351 O O . ASP A 1 177 ? -2.010 9.256 10.783 1.00 92.69 177 ASP A O 1
ATOM 1355 N N . PHE A 1 178 ? -3.940 8.361 11.454 1.00 94.69 178 PHE A N 1
ATOM 1356 C CA . PHE A 1 178 ? -3.362 7.020 11.535 1.00 94.69 178 PHE A CA 1
ATOM 1357 C C . PHE A 1 178 ? -2.953 6.469 10.159 1.00 94.69 178 PHE A C 1
ATOM 1359 O O . PHE A 1 178 ? -2.003 5.692 10.084 1.00 94.69 178 PHE A O 1
ATOM 1366 N N . GLY A 1 179 ? -3.650 6.853 9.084 1.00 93.06 179 GLY A N 1
ATOM 1367 C CA . GLY A 1 179 ? -3.351 6.403 7.723 1.00 93.06 179 GLY A CA 1
ATOM 1368 C C . GLY A 1 179 ? -2.017 6.962 7.234 1.00 93.06 179 GLY A C 1
ATOM 1369 O O . GLY A 1 179 ? -1.140 6.197 6.835 1.00 93.06 179 GLY A O 1
ATOM 1370 N N . ASP A 1 180 ? -1.828 8.271 7.373 1.00 92.06 180 ASP A N 1
ATOM 1371 C CA . ASP A 1 180 ? -0.594 8.986 7.052 1.00 92.06 180 ASP A CA 1
ATOM 1372 C C . ASP A 1 180 ? 0.572 8.511 7.936 1.00 92.06 180 ASP A C 1
ATOM 1374 O O . ASP A 1 180 ? 1.707 8.345 7.472 1.00 92.06 180 ASP A O 1
ATOM 1378 N N . ALA A 1 181 ? 0.302 8.235 9.217 1.00 95.31 181 ALA A N 1
ATOM 1379 C CA . ALA A 1 181 ? 1.290 7.653 10.118 1.00 95.31 181 ALA A CA 1
ATOM 1380 C C . ALA A 1 181 ? 1.708 6.245 9.681 1.00 95.31 181 ALA A C 1
ATOM 1382 O O . ALA A 1 181 ? 2.900 5.926 9.694 1.00 95.31 181 ALA A O 1
ATOM 1383 N N . ALA A 1 182 ? 0.746 5.414 9.271 1.00 96.44 182 ALA A N 1
ATOM 1384 C CA . ALA A 1 182 ? 1.014 4.078 8.764 1.00 96.44 182 ALA A CA 1
ATOM 1385 C C . ALA A 1 182 ? 1.828 4.123 7.469 1.00 96.44 182 ALA A C 1
ATOM 1387 O O . ALA A 1 182 ? 2.785 3.362 7.355 1.00 96.44 182 ALA A O 1
ATOM 1388 N N . GLU A 1 183 ? 1.504 5.018 6.530 1.00 93.88 183 GLU A N 1
ATOM 1389 C CA . GLU A 1 183 ? 2.264 5.209 5.289 1.00 93.88 183 GLU A CA 1
ATOM 1390 C C . GLU A 1 183 ? 3.738 5.504 5.591 1.00 93.88 183 GLU A C 1
ATOM 1392 O O . GLU A 1 183 ? 4.632 4.810 5.098 1.00 93.88 183 GLU A O 1
ATOM 1397 N N . LEU A 1 184 ? 3.992 6.481 6.466 1.00 94.50 184 LEU A N 1
ATOM 1398 C CA . LEU A 1 184 ? 5.346 6.861 6.853 1.00 94.50 184 LEU A CA 1
ATOM 1399 C C . LEU A 1 184 ? 6.090 5.716 7.561 1.00 94.50 184 LEU A C 1
ATOM 1401 O O . LEU A 1 184 ? 7.228 5.403 7.208 1.00 94.50 184 LEU A O 1
ATOM 1405 N N . ALA A 1 185 ? 5.456 5.088 8.553 1.00 96.25 185 ALA A N 1
ATOM 1406 C CA . ALA A 1 185 ? 6.069 4.038 9.360 1.00 96.25 185 ALA A CA 1
ATOM 1407 C C . ALA A 1 185 ? 6.336 2.757 8.555 1.00 96.25 185 ALA A C 1
ATOM 1409 O O . ALA A 1 185 ? 7.405 2.161 8.664 1.00 96.25 185 ALA A O 1
ATOM 1410 N N . CYS A 1 186 ? 5.399 2.343 7.704 1.00 95.81 186 CYS A N 1
ATOM 1411 C CA . CYS A 1 186 ? 5.568 1.168 6.855 1.00 95.81 186 CYS A CA 1
ATOM 1412 C C . CYS A 1 186 ? 6.584 1.411 5.734 1.00 95.81 186 CYS A C 1
ATOM 1414 O O . CYS A 1 186 ? 7.343 0.504 5.390 1.00 95.81 186 CYS A O 1
ATOM 1416 N N . GLY A 1 187 ? 6.655 2.638 5.205 1.00 92.50 187 GLY A N 1
ATOM 1417 C CA . GLY A 1 187 ? 7.698 3.044 4.265 1.00 92.50 187 GLY A CA 1
ATOM 1418 C C . GLY A 1 187 ? 9.105 2.897 4.852 1.00 92.50 187 GLY A C 1
ATOM 1419 O O . GLY A 1 187 ? 10.010 2.446 4.156 1.00 92.50 187 GLY A O 1
ATOM 1420 N N . ALA A 1 188 ? 9.286 3.176 6.146 1.00 94.25 188 ALA A N 1
ATOM 1421 C CA . ALA A 1 188 ? 10.568 3.021 6.840 1.00 94.25 188 ALA A CA 1
ATOM 1422 C C . ALA A 1 188 ? 11.110 1.578 6.801 1.00 94.25 188 ALA A C 1
ATOM 1424 O O . ALA A 1 188 ? 12.308 1.367 6.600 1.00 94.25 188 ALA A O 1
ATOM 1425 N N . ILE A 1 189 ? 10.223 0.580 6.892 1.00 94.75 189 ILE A N 1
ATOM 1426 C CA . ILE A 1 189 ? 10.586 -0.848 6.892 1.00 94.75 189 ILE A CA 1
ATOM 1427 C C . ILE A 1 189 ? 11.299 -1.241 5.590 1.00 94.75 189 ILE A C 1
ATOM 1429 O O . ILE A 1 189 ? 12.271 -2.004 5.625 1.00 94.75 189 ILE A O 1
ATOM 1433 N N . LYS A 1 190 ? 10.876 -0.673 4.450 1.00 87.00 190 LYS A N 1
ATOM 1434 C CA . LYS A 1 190 ? 11.524 -0.855 3.137 1.00 87.00 190 LYS A CA 1
ATOM 1435 C C . LYS A 1 190 ? 12.973 -0.364 3.119 1.00 87.00 190 LYS A C 1
ATOM 1437 O O . LYS A 1 190 ? 13.776 -0.890 2.353 1.00 87.00 190 LYS A O 1
ATOM 1442 N N . HIS A 1 191 ? 13.305 0.614 3.956 1.00 90.06 191 HIS A N 1
ATOM 1443 C CA . HIS A 1 191 ? 14.650 1.176 4.091 1.00 90.06 191 HIS A CA 1
ATOM 1444 C C . HIS A 1 191 ? 15.451 0.545 5.241 1.00 90.06 191 HIS A C 1
ATOM 1446 O O . HIS A 1 191 ? 16.563 0.977 5.520 1.00 90.06 191 HIS A O 1
ATOM 1452 N N . GLY A 1 192 ? 14.912 -0.480 5.915 1.00 90.69 192 GLY A N 1
ATOM 1453 C CA . GLY A 1 192 ? 15.570 -1.099 7.070 1.00 90.69 192 GLY A CA 1
ATOM 1454 C C . GLY A 1 192 ? 15.606 -0.206 8.314 1.00 90.69 192 GLY A C 1
ATOM 1455 O O . GLY A 1 192 ? 16.424 -0.438 9.201 1.00 90.69 192 GLY A O 1
ATOM 1456 N N . ILE A 1 193 ? 14.738 0.806 8.375 1.00 93.50 193 ILE A N 1
ATOM 1457 C CA . ILE A 1 193 ? 14.624 1.731 9.503 1.00 93.50 193 ILE A CA 1
ATOM 1458 C C . ILE A 1 193 ? 13.517 1.232 10.428 1.00 93.50 193 ILE A C 1
ATOM 1460 O O . ILE A 1 193 ? 12.392 0.997 9.983 1.00 93.50 193 ILE A O 1
ATOM 1464 N N . GLU A 1 194 ? 13.834 1.092 11.717 1.00 92.38 194 GLU A N 1
ATOM 1465 C CA . GLU A 1 194 ? 12.888 0.620 12.729 1.00 92.38 194 GLU A CA 1
ATOM 1466 C C . GLU A 1 194 ? 11.771 1.660 12.945 1.00 92.38 194 GLU A C 1
ATOM 1468 O O . GLU A 1 194 ? 12.050 2.793 13.352 1.00 92.38 194 GLU A O 1
ATOM 1473 N N . PRO A 1 195 ? 10.498 1.313 12.686 1.00 94.88 195 PRO A N 1
ATOM 1474 C CA . PRO A 1 195 ? 9.402 2.243 12.890 1.00 94.88 195 PRO A CA 1
ATOM 1475 C C . PRO A 1 195 ? 8.977 2.296 14.367 1.00 94.88 195 PRO A C 1
ATOM 1477 O O . PRO A 1 195 ? 9.135 1.323 15.111 1.00 94.88 195 PRO A O 1
ATOM 1480 N N . PRO A 1 196 ? 8.373 3.408 14.819 1.00 94.81 196 PRO A N 1
ATOM 1481 C CA . PRO A 1 196 ? 7.927 3.535 16.200 1.00 94.81 196 PRO A CA 1
ATOM 1482 C C . PRO A 1 196 ? 6.723 2.632 16.519 1.00 94.81 196 PRO A C 1
ATOM 1484 O O . PRO A 1 196 ? 6.006 2.163 15.634 1.00 94.81 196 PRO A O 1
ATOM 1487 N N . THR A 1 197 ? 6.440 2.42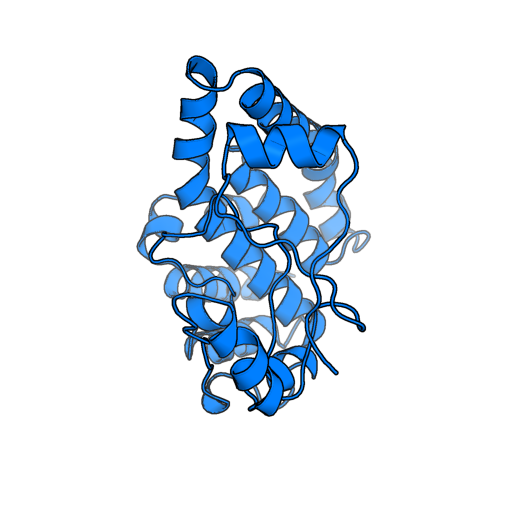7 17.809 1.00 92.31 197 THR A N 1
ATOM 1488 C CA . THR A 1 197 ? 5.188 1.803 18.277 1.00 92.31 197 THR A CA 1
ATOM 1489 C C . THR A 1 197 ? 3.969 2.581 17.755 1.00 92.31 197 THR A C 1
ATOM 1491 O O . THR A 1 197 ? 3.976 3.810 17.843 1.00 92.31 197 THR A O 1
ATOM 1494 N N . PRO A 1 198 ? 2.906 1.906 17.271 1.00 93.75 198 PRO A N 1
ATOM 1495 C CA . PRO A 1 198 ? 2.686 0.448 17.267 1.00 93.75 198 PRO A CA 1
ATOM 1496 C C . PRO A 1 198 ? 3.270 -0.307 16.058 1.00 93.75 198 PRO A C 1
ATOM 1498 O O . PRO A 1 198 ? 3.211 -1.538 16.018 1.00 93.75 198 PRO A O 1
ATOM 1501 N N . PHE A 1 199 ? 3.839 0.401 15.085 1.00 96.75 199 PHE A N 1
ATOM 1502 C CA . PHE A 1 199 ? 4.280 -0.150 13.803 1.00 96.75 199 PHE A CA 1
ATOM 1503 C C . PHE A 1 199 ? 5.536 -1.026 13.895 1.00 96.75 199 PHE A C 1
ATOM 1505 O O . PHE A 1 199 ? 5.728 -1.875 13.033 1.00 96.75 199 PHE A O 1
ATOM 1512 N N . GLY A 1 200 ? 6.345 -0.903 14.955 1.00 96.06 200 GLY A N 1
ATOM 1513 C CA . GLY A 1 200 ? 7.532 -1.748 15.183 1.00 96.06 200 GLY A CA 1
ATOM 1514 C C . GLY A 1 200 ? 7.273 -3.259 15.086 1.00 96.06 200 GLY A C 1
ATOM 1515 O O . GLY A 1 200 ? 8.130 -4.011 14.636 1.00 96.06 200 GLY A O 1
ATOM 1516 N N . ALA A 1 201 ? 6.064 -3.725 15.422 1.00 96.75 201 ALA A N 1
ATOM 1517 C CA . ALA A 1 201 ? 5.693 -5.139 15.290 1.00 96.75 201 ALA A CA 1
ATOM 1518 C C . ALA A 1 201 ? 5.647 -5.641 13.829 1.00 96.75 201 ALA A C 1
ATOM 1520 O O . ALA A 1 201 ? 5.749 -6.849 13.590 1.00 96.75 201 ALA A O 1
ATOM 1521 N N . LEU A 1 202 ? 5.485 -4.727 12.868 1.00 97.69 202 LEU A N 1
ATOM 1522 C CA . LEU A 1 202 ? 5.452 -5.018 11.438 1.00 97.69 202 LEU A CA 1
ATOM 1523 C C . LEU A 1 202 ? 6.861 -5.211 10.863 1.00 97.69 202 LEU A C 1
ATOM 1525 O O . LEU A 1 202 ? 6.990 -5.883 9.849 1.00 97.69 202 LEU A O 1
ATOM 1529 N N . ASP A 1 203 ? 7.927 -4.727 11.510 1.00 97.00 203 ASP A N 1
ATOM 1530 C CA . ASP A 1 203 ? 9.298 -5.096 11.129 1.00 97.00 203 ASP A CA 1
ATOM 1531 C C . ASP A 1 203 ? 9.696 -6.426 11.785 1.00 97.00 203 ASP A C 1
ATOM 1533 O O . ASP A 1 203 ? 10.480 -6.486 12.734 1.00 97.00 203 ASP A O 1
ATOM 1537 N N . SER A 1 204 ? 9.084 -7.524 11.334 1.00 96.31 204 SER A N 1
ATOM 1538 C CA . SER A 1 204 ? 9.339 -8.838 11.922 1.00 96.31 204 SER A CA 1
ATOM 1539 C C . SER A 1 204 ? 9.350 -9.978 10.900 1.00 96.31 204 SER A C 1
ATOM 1541 O O . SER A 1 204 ? 8.599 -9.955 9.921 1.00 96.31 204 SER A O 1
ATOM 1543 N N . PRO A 1 205 ? 10.136 -11.049 11.148 1.00 95.12 205 PRO A N 1
ATOM 1544 C CA . PRO A 1 205 ? 10.067 -12.269 10.343 1.00 95.12 205 PRO A CA 1
ATOM 1545 C C . PRO A 1 205 ? 8.666 -12.888 10.329 1.00 95.12 205 PRO A C 1
ATOM 1547 O O . PRO A 1 205 ? 8.261 -13.450 9.320 1.00 95.12 205 PRO A O 1
ATOM 1550 N N . ALA A 1 206 ? 7.913 -12.743 11.425 1.00 97.12 206 ALA A N 1
ATOM 1551 C CA . ALA A 1 206 ? 6.536 -13.212 11.503 1.00 97.12 206 ALA A CA 1
ATOM 1552 C C . ALA A 1 206 ? 5.635 -12.465 10.511 1.00 97.12 206 ALA A C 1
ATOM 1554 O O . ALA A 1 206 ? 4.829 -13.099 9.840 1.00 97.12 206 ALA A O 1
ATOM 1555 N N . TYR A 1 207 ? 5.790 -11.146 10.357 1.00 97.19 207 TYR A N 1
ATOM 1556 C CA . TYR A 1 207 ? 5.001 -10.418 9.365 1.00 97.19 207 TYR A CA 1
ATOM 1557 C C . TYR A 1 207 ? 5.383 -10.783 7.925 1.00 97.19 207 TYR A C 1
ATOM 1559 O O . TYR A 1 207 ? 4.512 -10.902 7.063 1.00 97.19 207 TYR A O 1
ATOM 1567 N N . ARG A 1 208 ? 6.672 -11.040 7.671 1.00 94.25 208 ARG A N 1
ATOM 1568 C CA . ARG A 1 208 ? 7.140 -11.566 6.380 1.00 94.25 208 ARG A CA 1
ATOM 1569 C C . ARG A 1 208 ? 6.552 -12.949 6.072 1.00 94.25 208 ARG A C 1
ATOM 1571 O O . ARG A 1 208 ? 6.214 -13.217 4.931 1.00 94.25 208 ARG A O 1
ATOM 1578 N N . GLU A 1 209 ? 6.436 -13.824 7.069 1.00 94.44 209 GLU A N 1
ATOM 1579 C CA . GLU A 1 209 ? 5.943 -15.198 6.890 1.00 94.44 209 GLU A CA 1
ATOM 1580 C C . GLU A 1 209 ? 4.414 -15.274 6.779 1.00 94.44 209 GLU A C 1
ATOM 1582 O O . GLU A 1 209 ? 3.892 -15.974 5.916 1.00 94.44 209 GLU A O 1
ATOM 1587 N N . TYR A 1 210 ? 3.693 -14.567 7.652 1.00 96.50 210 TYR A N 1
ATOM 1588 C CA . TYR A 1 210 ? 2.240 -14.707 7.801 1.00 96.50 210 TYR A CA 1
ATOM 1589 C C . TYR A 1 210 ? 1.432 -13.617 7.081 1.00 96.50 210 TYR A C 1
ATOM 1591 O O . TYR A 1 210 ? 0.210 -13.735 6.995 1.00 96.50 210 TYR A O 1
ATOM 1599 N N . GLY A 1 211 ? 2.080 -12.562 6.575 1.00 95.94 211 GLY A N 1
ATOM 1600 C CA . GLY A 1 211 ? 1.470 -11.557 5.701 1.00 95.94 211 GLY A CA 1
ATOM 1601 C C . GLY A 1 211 ? 0.133 -11.014 6.215 1.00 95.94 211 GLY A C 1
ATOM 1602 O O . GLY A 1 211 ? 0.035 -10.539 7.350 1.00 95.94 211 GLY A O 1
ATOM 1603 N N . ALA A 1 212 ? -0.901 -11.093 5.374 1.00 97.44 212 ALA A N 1
ATOM 1604 C CA . ALA A 1 212 ? -2.234 -10.555 5.643 1.00 97.44 212 ALA A CA 1
ATOM 1605 C C . ALA A 1 212 ? -2.848 -11.050 6.963 1.00 97.44 212 ALA A C 1
ATOM 1607 O O . ALA A 1 212 ? -3.467 -10.263 7.680 1.00 97.44 212 ALA A O 1
ATOM 1608 N N . ASP A 1 213 ? -2.633 -12.316 7.330 1.00 98.31 213 ASP A N 1
ATOM 1609 C CA . ASP A 1 213 ? -3.165 -12.881 8.574 1.00 98.31 213 ASP A CA 1
ATOM 1610 C C . ASP A 1 213 ? -2.573 -12.181 9.805 1.00 98.31 213 ASP A C 1
ATOM 1612 O O . ASP A 1 213 ? -3.291 -11.863 10.758 1.00 98.31 213 ASP A O 1
ATOM 1616 N N . PHE A 1 214 ? -1.269 -11.899 9.769 1.00 98.44 214 PHE A N 1
ATOM 1617 C CA . PHE A 1 214 ? -0.594 -11.146 10.822 1.00 98.44 214 PHE A CA 1
ATOM 1618 C C . PHE A 1 214 ? -1.009 -9.675 10.808 1.00 98.44 214 PHE A C 1
ATOM 1620 O O . PHE A 1 214 ? -1.237 -9.115 11.877 1.00 98.44 214 PHE A O 1
ATOM 1627 N N . ALA A 1 215 ? -1.147 -9.056 9.631 1.00 98.25 215 ALA A N 1
ATOM 1628 C CA . ALA A 1 215 ? -1.614 -7.673 9.502 1.00 98.25 215 ALA A CA 1
ATOM 1629 C C . ALA A 1 215 ? -2.993 -7.469 10.145 1.00 98.25 215 ALA A C 1
ATOM 1631 O O . ALA A 1 215 ? -3.166 -6.530 10.921 1.00 98.25 215 ALA A O 1
ATOM 1632 N N . VAL A 1 216 ? -3.952 -8.365 9.882 1.00 98.62 216 VAL A N 1
ATOM 1633 C CA . VAL A 1 216 ? -5.283 -8.307 10.508 1.00 98.62 216 VAL A CA 1
ATOM 1634 C C . VAL A 1 216 ? -5.173 -8.466 12.021 1.00 98.62 216 VAL A C 1
ATOM 1636 O O . VAL A 1 216 ? -5.700 -7.639 12.758 1.00 98.62 216 VAL A O 1
ATOM 1639 N N . GLN A 1 217 ? -4.425 -9.463 12.503 1.00 98.38 217 GLN A N 1
ATOM 1640 C CA . GLN A 1 217 ? -4.259 -9.673 13.944 1.00 98.38 217 GLN A CA 1
ATOM 1641 C C . GLN A 1 217 ? -3.573 -8.483 14.638 1.00 98.38 217 GLN A C 1
ATOM 1643 O O . GLN A 1 217 ? -3.882 -8.144 15.784 1.00 98.38 217 GLN A O 1
ATOM 1648 N N . TRP A 1 218 ? -2.594 -7.870 13.976 1.00 98.31 218 TRP A N 1
ATOM 1649 C CA . TRP A 1 218 ? -1.941 -6.662 14.458 1.00 98.31 218 TRP A CA 1
ATOM 1650 C C . TRP A 1 218 ? -2.924 -5.491 14.498 1.00 98.31 218 TRP A C 1
ATOM 1652 O O . TRP A 1 218 ? -2.933 -4.770 15.495 1.00 98.31 218 TRP A O 1
ATOM 1662 N N . ALA A 1 219 ? -3.777 -5.331 13.483 1.00 98.19 219 ALA A N 1
ATOM 1663 C CA . ALA A 1 219 ? -4.781 -4.273 13.438 1.00 98.19 219 ALA A CA 1
ATOM 1664 C C . ALA A 1 219 ? -5.820 -4.442 14.555 1.00 98.19 219 ALA A C 1
ATOM 1666 O O . ALA A 1 219 ? -6.023 -3.503 15.317 1.00 98.19 219 ALA A O 1
ATOM 1667 N N . GLU A 1 220 ? -6.381 -5.644 14.734 1.00 97.56 220 GLU A N 1
ATOM 1668 C CA . GLU A 1 220 ? -7.303 -5.969 15.835 1.00 97.56 220 GLU A CA 1
ATOM 1669 C C . GLU A 1 220 ? -6.717 -5.538 17.186 1.00 97.56 220 GLU A C 1
ATOM 1671 O O . GLU A 1 220 ? -7.296 -4.724 17.901 1.00 97.56 220 GLU A O 1
ATOM 1676 N N . LYS A 1 221 ? -5.500 -5.998 17.503 1.00 97.00 221 LYS A N 1
ATOM 1677 C CA . LYS A 1 221 ? -4.844 -5.663 18.774 1.00 97.00 221 LYS A CA 1
ATOM 1678 C C . LYS A 1 221 ? -4.513 -4.183 18.889 1.00 97.00 221 LYS A C 1
ATOM 1680 O O . LYS A 1 221 ? -4.616 -3.621 19.973 1.00 97.00 221 LYS A O 1
ATOM 1685 N N . THR A 1 222 ? -4.043 -3.561 17.815 1.00 95.94 222 THR A N 1
ATOM 1686 C CA . THR A 1 222 ? -3.652 -2.150 17.837 1.00 95.94 222 THR A CA 1
ATOM 1687 C C . THR A 1 222 ? -4.867 -1.282 18.125 1.00 95.94 222 THR A C 1
ATOM 1689 O O . THR A 1 222 ? -4.841 -0.510 19.076 1.00 95.94 222 THR A O 1
ATOM 1692 N N . PHE A 1 223 ? -5.953 -1.465 17.375 1.00 94.88 223 PHE A N 1
ATOM 1693 C CA . PHE A 1 223 ? -7.152 -0.637 17.476 1.00 94.88 223 PHE A CA 1
ATOM 1694 C C . PHE A 1 223 ? -7.995 -0.921 18.724 1.00 94.88 223 PHE A C 1
ATOM 1696 O O . PHE A 1 223 ? -8.629 0.001 19.232 1.00 94.88 223 PHE A O 1
ATOM 1703 N N . GLU A 1 224 ? -7.935 -2.131 19.289 1.00 92.31 224 GLU A N 1
ATOM 1704 C CA . GLU A 1 224 ? -8.487 -2.422 20.622 1.00 92.31 224 GLU A CA 1
ATOM 1705 C C . GLU A 1 224 ? -7.790 -1.638 21.747 1.00 92.31 224 GLU A C 1
ATOM 1707 O O . GLU A 1 224 ? -8.411 -1.362 22.773 1.00 92.31 224 GLU A O 1
ATOM 1712 N N . ASN A 1 225 ? -6.509 -1.293 21.571 1.00 87.62 225 ASN A N 1
ATOM 1713 C CA . ASN A 1 225 ? -5.686 -0.615 22.578 1.00 87.62 225 ASN A CA 1
ATOM 1714 C C . ASN A 1 225 ? -5.447 0.879 22.278 1.00 87.62 225 ASN A C 1
ATOM 1716 O O . ASN A 1 225 ? -4.709 1.531 23.018 1.00 87.62 225 ASN A O 1
ATOM 1720 N N . LEU A 1 226 ? -6.027 1.419 21.200 1.00 81.62 226 LEU A N 1
ATOM 1721 C CA . LEU A 1 226 ? -6.029 2.856 20.925 1.00 81.62 226 LEU A CA 1
ATOM 1722 C C . LEU A 1 226 ? -7.142 3.515 21.756 1.00 81.62 226 LEU A C 1
ATOM 1724 O O . LEU A 1 226 ? -8.324 3.411 21.414 1.00 81.62 226 LEU A O 1
ATOM 1728 N N . ASP A 1 227 ? -6.741 4.153 22.859 1.00 59.28 227 ASP A N 1
ATOM 1729 C CA . ASP A 1 227 ? -7.603 4.970 23.731 1.00 59.28 227 ASP A CA 1
ATOM 1730 C C . ASP A 1 227 ? -8.069 6.271 23.051 1.00 59.28 227 ASP A C 1
ATOM 1732 O O . ASP A 1 227 ? -7.215 7.000 22.493 1.00 59.28 227 ASP A O 1
#

Radius of gyration: 19.62 Å; chains: 1; bounding box: 49×32×54 Å

pLDDT: mean 86.62, std 11.74, range [45.78, 98.62]

Secondary structure (DSSP, 8-state):
---EEPPPPHHHHHHHHHH-TT---EE-SS-TT-B-THHHHHHHTTSS--------GGGS-TT--HHHHHHTTT-B----GGGTTTTTSSS-SSHHHHHTTHHHHHHHHHTTTS-HHHHHHHHHHHHHHHHHHHHHHHHHHHHHH-HHHHHHHHHHHHTTHHHHHHHHHHHHHTSS-HHHHHHHHHHHHHTTPPPPTTGGGGSSHHHHHHHHHHHHHHHHHHHHT--

Sequence (227 aa):
MTFTDRDLSPSLAAVRERHAPDALVLDSARDFETLAPARAEDLGLLVDSLDPVSYPASWLPPDAPEVLVRYAGGEFTVGAPEALVEVGREVPEQFLGFFEARYADLAAAVGDRLDPVGTYQLAAALHTAHLGLDTRETFATWEDDHPDLFDAWVDAGDRLEPRLADLPADLATGTTDFGDAAELACGAIKHGIEPPTPFGALDSPAYREYGADFAVQWAEKTFENLD

Foldseek 3Di:
DAWAADDDDPVVCVVCVVPPVPDGDTDDPDDQFWDALVVLVRVCVVDPDDDADAAAPLLADPQADPSVVCRNDSIGGDDDPPCPLVPPDPQDPALCSQQHSVLNLLCVLCVVPDPNVLSRLLSRLLSLLLVLLVCLVVLVVCVPVPVVSNVVLLVVLVVLVVVQVCLVVCPVVVVDDPSRSSNSQSNNNSSVHQGDPPSNVSNDPCCNVVPNVVSSVSSNVRNVPDD